Protein AF-A0A2T2MZP9-F1 (afdb_monomer_lite)

Secondary structure (DSSP, 8-state):
------------PPP---SHHHHHHHHHHHHHHHHHHHHHHHHHHHS-HHHHHHHTT-S-HHHHHHHHHHHHS--HHHHHHHHHHHHHHHT---TTTS-HHHHHHHHHHHHHHHHHTT-GGGSTTHHHHHHHHHHHHH-HHHHHHHHHHHHHHHHT--TTSPPPGGG-HHHHHHHHHHHHHHHTS-S-S-S--------SS--------------S---PPPPPTTSSSS-GGG-TT--

pLDDT: mean 76.2, std 18.06, range [34.47, 93.69]

Radius of gyration: 33.77 Å; chains: 1; bounding box: 110×61×74 Å

Foldseek 3Di:
DDDDDDDDPPDPDDQDPDDPVSVVVVVVVVVVVVVQVVLVVVCCPPDDPVLNVVLVPDPGSVVSVVVCCVVPVQDPVSLLVVLVVQQVVLLDADVVPDDPVVSLVSNVVSLVSCVVVVPPCNFDCNSLVSLLVNVCNVPVVLSVVSVVVSVVQVVPDDGPDDRPPCSPSVNSSVVVVVVCCVPVPPPPPPPPPPPDPPPPDDDDDDDDDDDDDDDDPPDDQDAEPVRHPDDPVPDPVDD

Sequence (239 aa):
MSRESSTRITTVSEPILASSADWEIWFHIVKRLAAIAEVDKYVNTHISVDLILIIKEKETVHDVLRILKQLLSPTSADRYLQVQASYSNAKMFDPRKMNFETWSQTFLTAYSRAEQMSLPDVTGFLAQKDLLRAIKAADQSWAGNLGRDIFRAEKGWTPGQKVPDELEVQEVLSEFLQYYRQTKIPRTANINHGAFAATLSGEEAPTHFRQQSSKNPRKPFKPCLCGDMHFWGQCPYID

Organism: NCBI:txid1448308

Structure (mmCIF, N/CA/C/O backbone):
data_AF-A0A2T2MZP9-F1
#
_entry.id   AF-A0A2T2MZP9-F1
#
loop_
_atom_site.group_PDB
_atom_site.id
_atom_site.type_symbol
_atom_site.label_atom_id
_atom_site.label_alt_id
_atom_site.label_comp_id
_atom_site.label_asym_id
_atom_site.label_entity_id
_atom_site.label_seq_id
_atom_site.pdbx_PDB_ins_code
_atom_site.Cartn_x
_atom_site.Cartn_y
_atom_site.Cartn_z
_atom_site.occupancy
_atom_site.B_iso_or_equiv
_atom_site.auth_seq_id
_atom_site.auth_comp_id
_atom_site.auth_asym_id
_atom_site.auth_atom_id
_atom_site.pdbx_PDB_model_num
ATOM 1 N N . MET A 1 1 ? -67.011 -7.671 17.269 1.00 36.34 1 MET A N 1
ATOM 2 C CA . MET A 1 1 ? -65.898 -8.621 17.047 1.00 36.34 1 MET A CA 1
ATOM 3 C C . MET A 1 1 ? -64.601 -7.847 17.223 1.00 36.34 1 MET A C 1
ATOM 5 O O . MET A 1 1 ? -64.093 -7.295 16.258 1.00 36.34 1 MET A O 1
ATOM 9 N N . SER A 1 2 ? -64.135 -7.721 18.465 1.00 34.88 2 SER A N 1
ATOM 10 C CA . SER A 1 2 ? -62.948 -6.932 18.811 1.00 34.88 2 SER A CA 1
ATOM 11 C C . SER A 1 2 ? -61.759 -7.871 18.989 1.00 34.88 2 SER A C 1
ATOM 13 O O . SER A 1 2 ? -61.831 -8.814 19.773 1.00 34.88 2 SER A O 1
ATOM 15 N N . ARG A 1 3 ? -60.691 -7.643 18.220 1.00 40.16 3 ARG A N 1
ATOM 16 C CA . ARG A 1 3 ? -59.369 -8.239 18.436 1.00 40.16 3 ARG A CA 1
ATOM 17 C C . ARG A 1 3 ? -58.545 -7.213 19.200 1.00 40.16 3 ARG A C 1
ATOM 19 O O . ARG A 1 3 ? -58.147 -6.214 18.613 1.00 40.16 3 ARG A O 1
ATOM 26 N N . GLU A 1 4 ? -58.291 -7.468 20.475 1.00 37.38 4 GLU A N 1
ATOM 27 C CA . GLU A 1 4 ? -57.257 -6.757 21.221 1.00 37.38 4 GLU A CA 1
ATOM 28 C C . GLU A 1 4 ? -56.045 -7.670 21.371 1.00 37.38 4 GLU A C 1
ATOM 30 O O . GLU A 1 4 ? -56.070 -8.717 22.018 1.00 37.38 4 GLU A O 1
ATOM 35 N N . SER A 1 5 ? -54.990 -7.268 20.671 1.00 44.81 5 SER A N 1
ATOM 36 C CA . SER A 1 5 ? -53.656 -7.838 20.715 1.00 44.81 5 SER A CA 1
ATOM 37 C C . SER A 1 5 ? -53.013 -7.486 22.055 1.00 44.81 5 SER A C 1
ATOM 39 O O . SER A 1 5 ? -52.630 -6.340 22.275 1.00 44.81 5 SER A O 1
ATOM 41 N N . SER A 1 6 ? -52.885 -8.465 22.951 1.00 35.22 6 SER A N 1
ATOM 42 C CA . SER A 1 6 ? -52.136 -8.300 24.197 1.00 35.22 6 SER A CA 1
ATOM 43 C C . SER A 1 6 ? -50.637 -8.463 23.925 1.00 35.22 6 SER A C 1
ATOM 45 O O . SER A 1 6 ? -50.140 -9.548 23.612 1.00 35.22 6 SER A O 1
ATOM 47 N N . THR A 1 7 ? -49.929 -7.340 23.989 1.00 41.06 7 THR A N 1
ATOM 48 C CA . THR A 1 7 ? -48.476 -7.194 23.924 1.00 41.06 7 THR A CA 1
ATOM 49 C C . THR A 1 7 ? -47.808 -7.898 25.109 1.00 41.06 7 THR A C 1
ATOM 51 O O . THR A 1 7 ? -48.003 -7.530 26.266 1.00 41.06 7 THR A O 1
ATOM 54 N N . ARG A 1 8 ? -46.968 -8.904 24.831 1.00 34.47 8 ARG A N 1
ATOM 55 C CA . ARG A 1 8 ? -46.065 -9.496 25.831 1.00 34.47 8 ARG A CA 1
ATOM 56 C C . ARG A 1 8 ? -44.919 -8.531 26.122 1.00 34.47 8 ARG A C 1
ATOM 58 O O . ARG A 1 8 ? -43.936 -8.480 25.387 1.00 34.47 8 ARG A O 1
ATOM 65 N N . ILE A 1 9 ? -45.045 -7.795 27.219 1.00 36.53 9 ILE A N 1
ATOM 66 C CA . ILE A 1 9 ? -43.920 -7.132 27.877 1.00 36.53 9 ILE A CA 1
ATOM 67 C C . ILE A 1 9 ? -43.067 -8.243 28.497 1.00 36.53 9 ILE A C 1
ATOM 69 O O . ILE A 1 9 ? -43.519 -8.959 29.387 1.00 36.53 9 ILE A O 1
ATOM 73 N N . THR A 1 10 ? -41.853 -8.431 27.983 1.00 39.09 10 THR A N 1
ATOM 74 C CA . THR A 1 10 ? -40.897 -9.391 28.546 1.00 39.09 10 THR A CA 1
ATOM 75 C C . THR A 1 10 ? -40.144 -8.676 29.661 1.00 39.09 10 THR A C 1
ATOM 77 O O . THR A 1 10 ? -39.155 -7.993 29.417 1.00 39.09 10 THR A O 1
ATOM 80 N N . THR A 1 11 ? -40.672 -8.757 30.879 1.00 37.19 11 THR A N 1
ATOM 81 C CA . THR A 1 11 ? -40.005 -8.280 32.093 1.00 37.19 11 THR A CA 1
ATOM 82 C C . THR A 1 11 ? -38.834 -9.203 32.421 1.00 37.19 11 THR A C 1
ATOM 84 O O . THR A 1 11 ? -39.028 -10.408 32.572 1.00 37.19 11 THR A O 1
ATOM 87 N N . VAL A 1 12 ? -37.626 -8.646 32.532 1.00 49.03 12 VAL A N 1
ATOM 88 C CA . VAL A 1 12 ? -36.440 -9.345 33.047 1.00 49.03 12 VAL A CA 1
ATOM 89 C C . VAL A 1 12 ? -36.682 -9.633 34.530 1.00 49.03 12 VAL A C 1
ATOM 91 O O . VAL A 1 12 ? -36.549 -8.750 35.369 1.00 49.03 12 VAL A O 1
ATOM 94 N N . SER A 1 13 ? -37.125 -10.846 34.846 1.00 54.09 13 SER A N 1
ATOM 95 C CA . SER A 1 13 ? -37.330 -11.310 36.219 1.00 54.09 13 SER A CA 1
ATOM 96 C C . SER A 1 13 ? -36.015 -11.838 36.794 1.00 54.09 13 SER A C 1
ATOM 98 O O . SER A 1 13 ? -35.410 -12.736 36.204 1.00 54.09 13 SER A O 1
ATOM 100 N N . GLU A 1 14 ? -35.587 -11.296 37.937 1.00 54.66 14 GLU A N 1
ATOM 101 C CA . GLU A 1 14 ? -34.468 -11.824 38.727 1.00 54.66 14 GLU A CA 1
ATOM 102 C C . GLU A 1 14 ? -34.689 -13.318 39.040 1.00 54.66 14 GLU A C 1
ATOM 104 O O . GLU A 1 14 ? -35.808 -13.711 39.387 1.00 54.66 14 GLU A O 1
ATOM 109 N N . PRO A 1 15 ? -33.662 -14.179 38.900 1.00 57.47 15 PRO A N 1
ATOM 110 C CA . PRO A 1 15 ? -33.803 -15.598 39.192 1.00 57.47 15 PRO A CA 1
ATOM 111 C C . PRO A 1 15 ? -34.006 -15.790 40.698 1.00 57.47 15 PRO A C 1
ATOM 113 O O . PRO A 1 15 ? -33.136 -15.468 41.506 1.00 57.47 15 PRO A O 1
ATOM 116 N N . ILE A 1 16 ? -35.169 -16.315 41.080 1.00 56.47 16 ILE A N 1
ATOM 117 C CA . ILE A 1 16 ? -35.477 -16.677 42.465 1.00 56.47 16 ILE A CA 1
ATOM 118 C C . ILE A 1 16 ? -34.597 -17.883 42.829 1.00 56.47 16 ILE A C 1
ATOM 120 O O . ILE A 1 16 ? -34.788 -18.973 42.299 1.00 56.47 16 ILE A O 1
ATOM 124 N N . LEU A 1 17 ? -33.612 -17.677 43.708 1.00 61.28 17 LEU A N 1
ATOM 125 C CA . LEU A 1 17 ? -32.660 -18.699 44.162 1.00 61.28 17 LEU A CA 1
ATOM 126 C C . LEU A 1 17 ? -33.343 -19.672 45.141 1.00 61.28 17 LEU A C 1
ATOM 128 O O . LEU A 1 17 ? -33.250 -19.499 46.356 1.00 61.28 17 LEU A O 1
ATOM 132 N N . ALA A 1 18 ? -34.064 -20.671 44.630 1.00 68.75 18 ALA A N 1
ATOM 133 C CA . ALA A 1 18 ? -34.843 -21.607 45.448 1.00 68.75 18 ALA A CA 1
ATOM 134 C C . ALA A 1 18 ? -34.173 -22.985 45.614 1.00 68.75 18 ALA A C 1
ATOM 136 O O . ALA A 1 18 ? -34.475 -23.712 46.560 1.00 68.75 18 ALA A O 1
ATOM 137 N N . SER A 1 19 ? -33.259 -23.359 44.715 1.00 73.38 19 SER A N 1
ATOM 138 C CA . SER A 1 19 ? -32.650 -24.690 44.645 1.00 73.38 19 SER A CA 1
ATOM 139 C C . SER A 1 19 ? -31.182 -24.650 44.201 1.00 73.38 19 SER A C 1
ATOM 141 O O . SER A 1 19 ? -30.711 -23.671 43.629 1.00 73.38 19 SER A O 1
ATOM 143 N N . SER A 1 20 ? -30.438 -25.742 44.423 1.00 69.69 20 SER A N 1
ATOM 144 C CA . SER A 1 20 ? -29.028 -25.869 44.004 1.00 69.69 20 SER A CA 1
ATOM 145 C C . SER A 1 20 ? -28.812 -25.671 42.496 1.00 69.69 20 SER A C 1
ATOM 147 O O . SER A 1 20 ? -27.737 -25.234 42.097 1.00 69.69 20 SER A O 1
ATOM 149 N N . ALA A 1 21 ? -29.808 -25.977 41.661 1.00 73.25 21 ALA A N 1
ATOM 150 C CA . ALA A 1 21 ? -29.734 -25.751 40.218 1.00 73.25 21 ALA A CA 1
ATOM 151 C C . ALA A 1 21 ? -29.817 -24.254 39.860 1.00 73.25 21 ALA A C 1
ATOM 153 O O . ALA A 1 21 ? -29.214 -23.819 38.879 1.00 73.25 21 ALA A O 1
ATOM 154 N N . ASP A 1 22 ? -30.491 -23.449 40.687 1.00 75.94 22 ASP A N 1
ATOM 155 C CA . ASP A 1 22 ? -30.628 -22.002 40.479 1.00 75.94 22 ASP A CA 1
ATOM 156 C C . ASP A 1 22 ? -29.304 -21.266 40.728 1.00 75.94 22 ASP A C 1
ATOM 158 O O . ASP A 1 22 ? -29.026 -20.254 40.085 1.00 75.94 22 ASP A O 1
ATOM 162 N N . TRP A 1 23 ? -28.443 -21.809 41.597 1.00 74.12 23 TRP A N 1
ATOM 163 C CA . TRP A 1 23 ? -27.100 -21.280 41.856 1.00 74.12 23 TRP A CA 1
ATOM 164 C C . TRP A 1 23 ? -26.153 -21.449 40.664 1.00 74.12 23 TRP A C 1
ATOM 166 O O . TRP A 1 23 ? -25.393 -20.530 40.359 1.00 74.12 23 TRP A O 1
ATOM 176 N N . GLU A 1 24 ? -26.226 -22.575 39.951 1.00 77.62 24 GLU A N 1
ATOM 177 C CA . GLU A 1 24 ? -25.448 -22.793 38.722 1.00 77.62 24 GLU A CA 1
ATOM 178 C C . GLU A 1 24 ? -25.893 -21.831 37.609 1.00 77.62 24 GLU A C 1
ATOM 180 O O . GLU A 1 24 ? -25.071 -21.190 36.947 1.00 77.62 24 GLU A O 1
ATOM 185 N N . ILE A 1 25 ? -27.210 -21.649 37.447 1.00 79.06 25 ILE A N 1
ATOM 186 C CA . ILE A 1 25 ? -27.783 -20.681 36.500 1.00 79.06 25 ILE A CA 1
ATOM 187 C C . ILE A 1 25 ? -27.329 -19.260 36.851 1.00 79.06 25 ILE A C 1
ATOM 189 O O . ILE A 1 25 ? -26.871 -18.517 35.978 1.00 79.06 25 ILE A O 1
ATOM 193 N N . TRP A 1 26 ? -27.399 -18.892 38.128 1.00 79.69 26 TRP A N 1
ATOM 194 C CA . TRP A 1 26 ? -26.943 -17.596 38.615 1.00 79.69 26 TRP A CA 1
ATOM 195 C C . TRP A 1 26 ? -25.449 -17.378 38.359 1.00 79.69 26 TRP A C 1
ATOM 197 O O . TRP A 1 26 ? -25.062 -16.331 37.841 1.00 79.69 26 TRP A O 1
ATOM 207 N N . PHE A 1 27 ? -24.606 -18.379 38.613 1.00 80.50 27 PHE A N 1
ATOM 208 C CA . PHE A 1 27 ? -23.169 -18.289 38.360 1.00 80.50 27 PHE A CA 1
ATOM 209 C C . PHE A 1 27 ? -22.853 -18.069 36.873 1.00 80.50 27 PHE A C 1
ATOM 211 O O . PHE A 1 27 ? -22.001 -17.245 36.524 1.00 80.50 27 PHE A O 1
ATOM 218 N N . HIS A 1 28 ? -23.579 -18.740 35.974 1.00 80.19 28 HIS A N 1
ATOM 219 C CA . HIS A 1 28 ? -23.477 -18.502 34.534 1.00 80.19 28 HIS A CA 1
ATOM 220 C C . HIS A 1 28 ? -23.926 -17.094 34.123 1.00 80.19 28 HIS A C 1
ATOM 222 O O . HIS A 1 28 ? -23.282 -16.478 33.267 1.00 80.19 28 HIS A O 1
ATOM 228 N N . ILE A 1 29 ? -24.993 -16.566 34.730 1.00 82.12 29 ILE A N 1
ATOM 229 C CA . ILE A 1 29 ? -25.469 -15.196 34.487 1.00 82.12 29 ILE A CA 1
ATOM 230 C C . ILE A 1 29 ? -24.419 -14.180 34.945 1.00 82.12 29 ILE A C 1
ATOM 232 O O . ILE A 1 29 ? -24.032 -13.314 34.161 1.00 82.12 29 ILE A O 1
ATOM 236 N N . VAL A 1 30 ? -23.891 -14.323 36.162 1.00 80.31 30 VAL A N 1
ATOM 237 C CA . VAL A 1 30 ? -22.859 -13.431 36.715 1.00 80.31 30 VAL A CA 1
ATOM 238 C C . VAL A 1 30 ? -21.598 -13.445 35.851 1.00 80.31 30 VAL A C 1
ATOM 240 O O . VAL A 1 30 ? -21.077 -12.384 35.509 1.00 80.31 30 VAL A O 1
ATOM 243 N N . LYS A 1 31 ? -21.140 -14.625 35.412 1.00 84.69 31 LYS A N 1
ATOM 244 C CA . LYS A 1 31 ? -20.002 -14.737 34.486 1.00 84.69 31 LYS A CA 1
ATOM 245 C C . LYS A 1 31 ? -20.250 -14.028 33.155 1.00 84.69 31 LYS A C 1
ATOM 247 O O . LYS A 1 31 ? -19.355 -13.351 32.653 1.00 84.69 31 LYS A O 1
ATOM 252 N N . ARG A 1 32 ? -21.447 -14.165 32.574 1.00 85.25 32 ARG A N 1
ATOM 253 C CA . ARG A 1 32 ? -21.809 -13.463 31.331 1.00 85.25 32 ARG A CA 1
ATOM 254 C C . ARG A 1 32 ? -21.823 -11.949 31.520 1.00 85.25 32 ARG A C 1
ATOM 256 O O . ARG A 1 32 ? -21.289 -11.244 30.672 1.00 85.25 32 ARG A O 1
ATOM 263 N N . LEU A 1 33 ? -22.388 -11.458 32.621 1.00 82.12 33 LEU A N 1
ATOM 264 C CA . LEU A 1 33 ? -22.409 -10.028 32.938 1.00 82.12 33 LEU A CA 1
ATOM 265 C C . LEU A 1 33 ? -20.993 -9.468 33.119 1.00 82.12 33 LEU A C 1
ATOM 267 O O . LEU A 1 33 ? -20.693 -8.402 32.587 1.00 82.12 33 LEU A O 1
ATOM 271 N N . ALA A 1 34 ? -20.106 -10.210 33.787 1.00 84.44 34 ALA A N 1
ATOM 272 C CA . ALA A 1 34 ? -18.705 -9.823 33.938 1.00 84.44 34 ALA A CA 1
ATOM 273 C C . ALA A 1 34 ? -17.987 -9.713 32.580 1.00 84.44 34 ALA A C 1
ATOM 275 O O . ALA A 1 34 ? -17.315 -8.717 32.321 1.00 84.44 34 ALA A O 1
ATOM 276 N N . ALA A 1 35 ? -18.185 -10.686 31.683 1.00 86.38 35 ALA A N 1
ATOM 277 C CA . ALA A 1 35 ? -17.611 -10.650 30.336 1.00 86.38 35 ALA A CA 1
ATOM 278 C C . ALA A 1 35 ? -18.152 -9.477 29.494 1.00 86.38 35 ALA A C 1
ATOM 280 O O . ALA A 1 35 ? -17.401 -8.834 28.767 1.00 86.38 35 ALA A O 1
ATOM 281 N N . ILE A 1 36 ? -19.448 -9.164 29.609 1.00 87.00 36 ILE A N 1
ATOM 282 C CA . ILE A 1 36 ? -20.056 -8.008 28.929 1.00 87.00 36 ILE A CA 1
ATOM 283 C C . ILE A 1 36 ? -19.443 -6.696 29.442 1.00 87.00 36 ILE A C 1
ATOM 285 O O . ILE A 1 36 ? -19.111 -5.831 28.634 1.00 87.00 36 ILE A O 1
ATOM 289 N N . ALA A 1 37 ? -19.240 -6.565 30.756 1.00 84.50 37 ALA A N 1
ATOM 290 C CA . ALA A 1 37 ? -18.607 -5.389 31.354 1.00 84.50 37 ALA A CA 1
ATOM 291 C C . ALA A 1 37 ? -17.134 -5.227 30.932 1.00 84.50 37 ALA A C 1
ATOM 293 O O . ALA A 1 37 ? -16.661 -4.107 30.743 1.00 84.50 37 ALA A O 1
ATOM 294 N N . GLU A 1 38 ? -16.406 -6.330 30.746 1.00 89.94 38 GLU A N 1
ATOM 295 C CA . GLU A 1 38 ? -15.033 -6.300 30.233 1.00 89.94 38 GLU A CA 1
ATOM 296 C C . GLU A 1 38 ? -14.975 -5.795 28.785 1.00 89.94 38 GLU A C 1
ATOM 298 O O . GLU A 1 38 ? -14.153 -4.934 28.464 1.00 89.94 38 GLU A O 1
ATOM 303 N N . VAL A 1 39 ? -15.884 -6.270 27.927 1.00 85.25 39 VAL A N 1
ATOM 304 C CA . VAL A 1 39 ? -16.000 -5.795 26.540 1.00 85.25 39 VAL A CA 1
ATOM 305 C C . VAL A 1 39 ? -16.366 -4.312 26.503 1.00 85.25 39 VAL A C 1
ATOM 307 O O . VAL A 1 39 ? -15.747 -3.561 25.754 1.00 85.25 39 VAL A O 1
ATOM 310 N N . ASP A 1 40 ? -17.314 -3.871 27.331 1.00 85.12 40 ASP A N 1
ATOM 311 C CA . ASP A 1 40 ? -17.699 -2.458 27.418 1.00 85.12 40 ASP A CA 1
ATOM 312 C C . ASP A 1 40 ? -16.527 -1.568 27.853 1.00 85.12 40 ASP A C 1
ATOM 314 O O . ASP A 1 40 ? -16.247 -0.534 27.244 1.00 85.12 40 ASP A O 1
ATOM 318 N N . LYS A 1 41 ? -15.769 -2.010 28.864 1.00 87.69 41 LYS A N 1
ATOM 31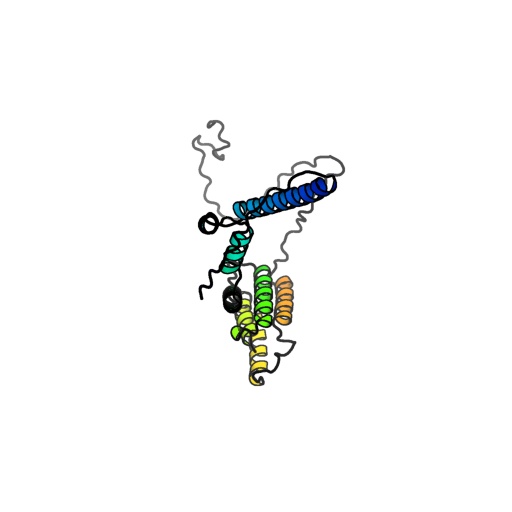9 C CA . LYS A 1 41 ? -14.556 -1.317 29.303 1.00 87.69 41 LYS A CA 1
ATOM 320 C C . LYS A 1 41 ? -13.541 -1.211 28.167 1.00 87.69 41 LYS A C 1
ATOM 322 O O . LYS A 1 41 ? -13.026 -0.124 27.928 1.00 87.69 41 LYS A O 1
ATOM 327 N N . TYR A 1 42 ? -13.274 -2.310 27.463 1.00 87.38 42 TYR A N 1
ATOM 328 C CA . TYR A 1 42 ? -12.313 -2.344 26.359 1.00 87.38 42 TYR A CA 1
ATOM 329 C C . TYR A 1 42 ? -12.710 -1.401 25.214 1.00 87.38 42 TYR A C 1
ATOM 331 O O . TYR A 1 42 ? -11.884 -0.651 24.693 1.00 87.38 42 TYR A O 1
ATOM 339 N N . VAL A 1 43 ? -13.993 -1.404 24.851 1.00 84.81 43 VAL A N 1
ATOM 340 C CA . VAL A 1 43 ? -14.580 -0.512 23.845 1.00 84.81 43 VAL A CA 1
ATOM 341 C C . VAL A 1 43 ? -14.387 0.952 24.254 1.00 84.81 43 VAL A C 1
ATOM 343 O O . VAL A 1 43 ? -13.865 1.740 23.468 1.00 84.81 43 VAL A O 1
ATOM 346 N N . ASN A 1 44 ? -14.713 1.316 25.495 1.00 82.69 44 ASN A N 1
ATOM 347 C CA . ASN A 1 44 ? -14.592 2.696 25.969 1.00 82.69 44 ASN A CA 1
ATOM 348 C C . ASN A 1 44 ? -13.135 3.184 26.112 1.00 82.69 44 ASN A C 1
ATOM 350 O O . ASN A 1 44 ? -12.899 4.389 26.050 1.00 82.69 44 ASN A O 1
ATOM 354 N N . THR A 1 45 ? -12.150 2.292 26.287 1.00 86.88 45 THR A N 1
ATOM 355 C CA . THR A 1 45 ? -10.733 2.683 26.429 1.00 86.88 45 THR A CA 1
ATOM 356 C C . THR A 1 45 ? -9.959 2.750 25.115 1.00 86.88 45 THR A C 1
ATOM 358 O O . THR A 1 45 ? -8.965 3.469 25.046 1.00 86.88 45 THR A O 1
ATOM 361 N N . HIS A 1 46 ? -10.360 1.991 24.091 1.00 84.31 46 HIS A N 1
ATOM 362 C CA . HIS A 1 46 ? -9.575 1.829 22.857 1.00 84.31 46 HIS A CA 1
ATOM 363 C C . HIS A 1 46 ? -10.169 2.511 21.618 1.00 84.31 46 HIS A C 1
ATOM 365 O O . HIS A 1 46 ? -9.552 2.479 20.552 1.00 84.31 46 HIS A O 1
ATOM 371 N N . ILE A 1 47 ? -11.344 3.127 21.733 1.00 85.00 47 ILE A N 1
ATOM 372 C CA . ILE A 1 47 ? -12.028 3.800 20.624 1.00 85.00 47 ILE A CA 1
ATOM 373 C C . ILE A 1 47 ? -11.729 5.307 20.625 1.00 85.00 47 ILE A C 1
ATOM 375 O O . ILE A 1 47 ? -11.405 5.892 21.657 1.00 85.00 47 ILE A O 1
ATOM 379 N N . SER A 1 48 ? -11.816 5.948 19.452 1.00 82.31 48 SER A N 1
ATOM 380 C CA . SER A 1 48 ? -11.661 7.401 19.333 1.00 82.31 48 SER A CA 1
ATOM 381 C C . SER A 1 48 ? -12.742 8.152 20.116 1.00 82.31 48 SER A C 1
ATOM 383 O O . SER A 1 48 ? -13.901 7.740 20.173 1.00 82.31 48 SER A O 1
ATOM 385 N N . VAL A 1 49 ? -12.369 9.301 20.685 1.00 82.38 49 VAL A N 1
ATOM 386 C CA . VAL A 1 49 ? -13.255 10.127 21.526 1.00 82.38 49 VAL A CA 1
ATOM 387 C C . VAL A 1 49 ? -14.555 10.509 20.802 1.00 82.38 49 VAL A C 1
ATOM 389 O O . VAL A 1 49 ? -15.617 10.530 21.421 1.00 82.38 49 VAL A O 1
ATOM 392 N N . ASP A 1 50 ? -14.502 10.713 19.484 1.00 82.19 50 ASP A N 1
ATOM 393 C CA . ASP A 1 50 ? -15.669 11.068 18.665 1.00 82.19 50 ASP A CA 1
ATOM 394 C C . ASP A 1 50 ? -16.718 9.946 18.609 1.00 82.19 50 ASP A C 1
ATOM 396 O O . ASP A 1 50 ? -17.920 10.196 18.684 1.00 82.19 50 ASP A O 1
ATOM 400 N N . LEU A 1 51 ? -16.273 8.689 18.529 1.00 82.62 51 LEU A N 1
ATOM 401 C CA . LEU A 1 51 ? -17.161 7.526 18.522 1.00 82.62 51 LEU A CA 1
ATOM 402 C C . LEU A 1 51 ? -17.717 7.238 19.922 1.00 82.62 51 LEU A C 1
ATOM 404 O O . LEU A 1 51 ? -18.836 6.740 20.025 1.00 82.62 51 LEU A O 1
ATOM 408 N N . ILE A 1 52 ? -16.992 7.611 20.989 1.00 84.44 52 ILE A N 1
ATOM 409 C CA . ILE A 1 52 ? -17.466 7.498 22.381 1.00 84.44 52 ILE A CA 1
ATOM 410 C C . ILE A 1 52 ? -18.751 8.317 22.594 1.00 84.44 52 ILE A C 1
ATOM 412 O O . ILE A 1 52 ? -19.668 7.864 23.278 1.00 84.44 52 ILE A O 1
ATOM 416 N N . LEU A 1 53 ? -18.858 9.499 21.975 1.00 83.75 53 LEU A N 1
ATOM 417 C CA . LEU A 1 53 ? -20.065 10.333 22.051 1.00 83.75 53 LEU A CA 1
ATOM 418 C C . LEU A 1 53 ? -21.289 9.643 21.432 1.00 83.75 53 LEU A C 1
ATOM 420 O O . LEU A 1 53 ? -22.385 9.742 21.971 1.00 83.75 53 LEU A O 1
ATOM 424 N N . ILE A 1 54 ? -21.090 8.906 20.337 1.00 81.19 54 ILE A N 1
ATOM 425 C CA . ILE A 1 54 ? -22.160 8.226 19.591 1.00 81.19 54 ILE A CA 1
ATOM 426 C C . ILE A 1 54 ? -22.631 6.957 20.320 1.00 81.19 54 ILE A C 1
ATOM 428 O O . ILE A 1 54 ? -23.814 6.615 20.287 1.00 81.19 54 ILE A O 1
ATOM 432 N N . ILE A 1 55 ? -21.716 6.243 20.985 1.00 85.12 55 ILE A N 1
ATOM 433 C CA . ILE A 1 55 ? -22.033 4.992 21.694 1.00 85.12 55 ILE A CA 1
ATOM 434 C C . ILE A 1 55 ? -22.595 5.225 23.103 1.00 85.12 55 ILE A C 1
ATOM 436 O O . ILE A 1 55 ? -23.301 4.357 23.607 1.00 85.12 55 ILE A O 1
ATOM 440 N N . LYS A 1 56 ? -22.336 6.389 23.720 1.00 80.94 56 LYS A N 1
ATOM 441 C CA . LYS A 1 56 ? -22.786 6.731 25.084 1.00 80.94 56 LYS A CA 1
ATOM 442 C C . LYS A 1 56 ? -24.303 6.678 25.278 1.00 80.94 56 LYS A C 1
ATOM 444 O O . LYS A 1 56 ? -24.766 6.442 26.386 1.00 80.94 56 LYS A O 1
ATOM 449 N N . GLU A 1 57 ? -25.067 6.909 24.215 1.00 80.25 57 GLU A N 1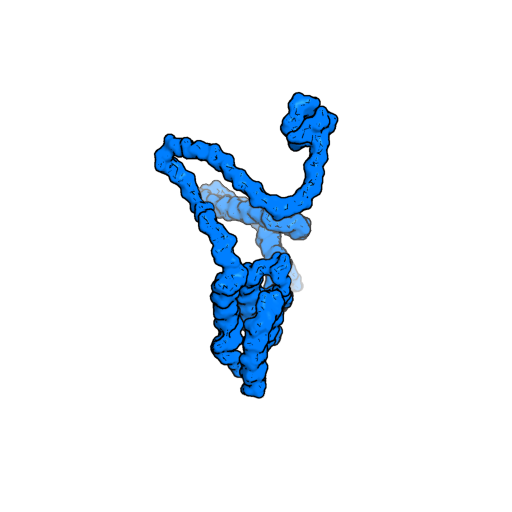
ATOM 450 C CA . GLU A 1 57 ? -26.534 6.899 24.238 1.00 80.25 57 GLU A CA 1
ATOM 451 C C . GLU A 1 57 ? -27.135 5.485 24.115 1.00 80.25 57 GLU A C 1
ATOM 453 O O . GLU A 1 57 ? -28.349 5.340 23.971 1.00 80.25 57 GLU A O 1
ATOM 458 N N . LYS A 1 58 ? -26.314 4.426 24.095 1.00 81.25 58 LYS A N 1
ATOM 459 C CA . LYS A 1 58 ? -26.777 3.048 23.887 1.00 81.25 58 LYS A CA 1
ATOM 460 C C . LYS A 1 58 ? -26.780 2.264 25.190 1.00 81.25 58 LYS A C 1
ATOM 462 O O . LYS A 1 58 ? -25.800 2.240 25.921 1.00 81.25 58 LYS A O 1
ATOM 467 N N . GLU A 1 59 ? -27.893 1.579 25.433 1.00 79.50 59 GLU A N 1
ATOM 468 C CA . GLU A 1 59 ? -28.135 0.836 26.674 1.00 79.50 59 GLU A CA 1
ATOM 469 C C . GLU A 1 59 ? -27.424 -0.521 26.710 1.00 79.50 59 GLU A C 1
ATOM 471 O O . GLU A 1 59 ? -27.164 -1.054 27.787 1.00 79.50 59 GLU A O 1
ATOM 476 N N . THR A 1 60 ? -27.105 -1.104 25.548 1.00 84.56 60 THR A N 1
ATOM 477 C CA . THR A 1 60 ? -26.500 -2.438 25.478 1.00 84.56 60 THR A CA 1
ATOM 478 C C . THR A 1 60 ? -25.182 -2.444 24.712 1.00 84.56 60 THR A C 1
ATOM 480 O O . THR A 1 60 ? -25.055 -1.853 23.637 1.00 84.56 60 THR A O 1
ATOM 483 N N . VAL A 1 61 ? -24.218 -3.222 25.215 1.00 84.88 61 VAL A N 1
ATOM 484 C CA . VAL A 1 61 ? -22.933 -3.489 24.539 1.00 84.88 61 VAL A CA 1
ATOM 485 C C . VAL A 1 61 ? -23.152 -4.066 23.139 1.00 84.88 61 VAL A C 1
ATOM 487 O O . VAL A 1 61 ? -22.409 -3.772 22.207 1.00 84.88 61 VAL A O 1
ATOM 490 N N . HIS A 1 62 ? -24.211 -4.855 22.953 1.00 83.50 62 HIS A N 1
ATOM 491 C CA . HIS A 1 62 ? -24.567 -5.391 21.646 1.00 83.50 62 HIS A CA 1
ATOM 492 C C . HIS A 1 62 ? -24.931 -4.280 20.643 1.00 83.50 62 HIS A C 1
ATOM 494 O O . HIS A 1 62 ? -24.498 -4.327 19.490 1.00 83.50 62 HIS A O 1
ATOM 500 N N . ASP A 1 63 ? -25.697 -3.270 21.060 1.00 83.88 63 ASP A N 1
ATOM 501 C CA . ASP A 1 63 ? -26.052 -2.138 20.198 1.00 83.88 63 ASP A CA 1
ATOM 502 C C . ASP A 1 63 ? -24.843 -1.250 19.899 1.00 83.88 63 ASP A C 1
ATOM 504 O O . ASP A 1 63 ? -24.669 -0.835 18.750 1.00 83.88 63 ASP A O 1
ATOM 508 N N . VAL A 1 64 ? -23.973 -1.042 20.894 1.00 85.81 64 VAL A N 1
ATOM 509 C CA . VAL A 1 64 ? -22.678 -0.365 20.731 1.00 85.81 64 VAL A CA 1
ATOM 510 C C . VAL A 1 64 ? -21.840 -1.065 19.661 1.00 85.81 64 VAL A C 1
ATOM 512 O O . VAL A 1 64 ? -21.447 -0.444 18.673 1.00 85.81 64 VAL A O 1
ATOM 515 N N . LEU A 1 65 ? -21.634 -2.380 19.784 1.00 85.00 65 LEU A N 1
ATOM 516 C CA . LEU A 1 65 ? -20.871 -3.166 18.811 1.00 85.00 65 LEU A CA 1
ATOM 517 C C . LEU A 1 65 ? -21.522 -3.176 17.424 1.00 85.00 65 LEU A C 1
ATOM 519 O O . LEU A 1 65 ? -20.814 -3.148 16.415 1.00 85.00 65 LEU A O 1
ATOM 523 N N . ARG A 1 66 ? -22.859 -3.188 17.343 1.00 86.62 66 ARG A N 1
ATOM 524 C CA . ARG A 1 66 ? -23.577 -3.125 16.061 1.00 86.62 66 ARG A CA 1
ATOM 525 C C . ARG A 1 66 ? -23.321 -1.800 15.345 1.00 86.62 66 ARG A C 1
ATOM 527 O O . ARG A 1 66 ? -23.041 -1.818 14.150 1.00 86.62 66 ARG A O 1
ATOM 534 N N . ILE A 1 67 ? -23.390 -0.680 16.063 1.00 85.12 67 ILE A N 1
ATOM 535 C CA . ILE A 1 67 ? -23.149 0.658 15.506 1.00 85.12 67 ILE A CA 1
ATOM 536 C C . ILE A 1 67 ? -21.687 0.816 15.111 1.00 85.12 67 ILE A C 1
ATOM 538 O O . ILE A 1 67 ? -21.401 1.246 13.999 1.00 85.12 67 ILE A O 1
ATOM 542 N N . LEU A 1 68 ? -20.756 0.392 15.966 1.00 85.81 68 LEU A N 1
ATOM 543 C CA . LEU A 1 68 ? -19.332 0.410 15.639 1.00 85.81 68 LEU A CA 1
ATOM 544 C C . LEU A 1 68 ? -19.039 -0.419 14.394 1.00 85.81 68 LEU A C 1
ATOM 546 O O . LEU A 1 68 ? -18.318 0.033 13.513 1.00 85.81 68 LEU A O 1
ATOM 550 N N . LYS A 1 69 ? -19.654 -1.598 14.263 1.00 85.88 69 LYS A N 1
ATOM 551 C CA . LYS A 1 69 ? -19.549 -2.401 13.045 1.00 85.88 69 LYS A CA 1
ATOM 552 C C . LYS A 1 69 ? -20.117 -1.665 11.832 1.00 85.88 69 LYS A C 1
ATOM 554 O O . LYS A 1 69 ? -19.501 -1.715 10.780 1.00 85.88 69 LYS A O 1
ATOM 559 N N . GLN A 1 70 ? -21.259 -0.994 11.945 1.00 84.81 70 GLN A N 1
ATOM 560 C CA . GLN A 1 70 ? -21.841 -0.244 10.826 1.00 84.81 70 GLN A CA 1
ATOM 561 C C . GLN A 1 70 ? -20.980 0.950 10.401 1.00 84.81 70 GLN A C 1
ATOM 563 O O . GLN A 1 70 ? -20.873 1.215 9.210 1.00 84.81 70 GLN A O 1
ATOM 568 N N . LEU A 1 71 ? -20.366 1.650 11.356 1.00 80.44 71 LEU A N 1
ATOM 569 C CA . LEU A 1 71 ? -19.567 2.848 11.093 1.00 80.44 71 LEU A CA 1
ATOM 570 C C . LEU A 1 71 ? -18.137 2.530 10.648 1.00 80.44 71 LEU A C 1
ATOM 572 O O . LEU A 1 71 ? -17.565 3.269 9.854 1.00 80.44 71 LEU A O 1
ATOM 576 N N . LEU A 1 72 ? -17.544 1.461 11.184 1.00 81.44 72 LEU A N 1
ATOM 577 C CA . LEU A 1 72 ? -16.132 1.135 10.981 1.00 81.44 72 LEU A CA 1
ATOM 578 C C . LEU A 1 72 ? -15.906 -0.014 10.007 1.00 81.44 72 LEU A C 1
ATOM 580 O O . LEU A 1 72 ? -14.779 -0.177 9.543 1.00 81.44 72 LEU A O 1
ATOM 584 N N . SER A 1 73 ? -16.914 -0.847 9.724 1.00 81.38 73 SER A N 1
ATOM 585 C CA . SER A 1 73 ? -16.736 -1.930 8.759 1.00 81.38 73 SER A CA 1
ATOM 586 C C . SER A 1 73 ? -16.660 -1.329 7.360 1.00 81.38 73 SER A C 1
ATOM 588 O O . SER A 1 73 ? -17.656 -0.786 6.887 1.00 81.38 73 SER A O 1
ATOM 590 N N . PRO A 1 74 ? -15.516 -1.444 6.669 1.00 77.06 74 PRO A N 1
ATOM 591 C CA . PRO A 1 74 ? -15.400 -0.884 5.337 1.00 77.06 74 PRO A CA 1
ATOM 592 C C . PRO A 1 74 ? -16.295 -1.681 4.390 1.00 77.06 74 PRO A C 1
ATOM 594 O O . PRO A 1 74 ? -16.175 -2.919 4.317 1.00 77.06 74 PRO A O 1
ATOM 597 N N . THR A 1 75 ? -17.150 -0.979 3.645 1.00 84.69 75 THR A N 1
ATOM 598 C CA . THR A 1 75 ? -17.920 -1.550 2.534 1.00 84.69 75 THR A CA 1
ATOM 599 C C . THR A 1 75 ? -16.956 -2.109 1.487 1.00 84.69 75 THR A C 1
ATOM 601 O O . THR A 1 75 ? -15.793 -1.716 1.424 1.00 84.69 75 THR A O 1
ATOM 604 N N . SER A 1 76 ? -17.408 -3.016 0.619 1.00 79.62 76 SER A N 1
ATOM 605 C CA . SER A 1 76 ? -16.593 -3.480 -0.515 1.00 79.62 76 SER A CA 1
ATOM 606 C C . SER A 1 76 ? -16.062 -2.320 -1.372 1.00 79.62 76 SER A C 1
ATOM 608 O O . SER A 1 76 ? -14.891 -2.334 -1.747 1.00 79.62 76 SER A O 1
ATOM 610 N N . ALA A 1 77 ? -16.884 -1.292 -1.608 1.00 83.69 77 ALA A N 1
ATOM 611 C CA . ALA A 1 77 ? -16.482 -0.062 -2.292 1.00 83.69 77 ALA A CA 1
ATOM 612 C C . ALA A 1 77 ? -15.418 0.729 -1.508 1.00 83.69 77 ALA A C 1
ATOM 614 O O . ALA A 1 77 ? -14.426 1.163 -2.087 1.00 83.69 77 ALA A O 1
ATOM 615 N N . ASP A 1 78 ? -15.565 0.847 -0.186 1.00 85.50 78 ASP A N 1
ATOM 616 C CA . ASP A 1 78 ? -14.584 1.540 0.659 1.00 85.50 78 ASP A CA 1
ATOM 617 C C . ASP A 1 78 ? -13.238 0.810 0.662 1.00 85.50 78 ASP A C 1
ATOM 619 O O . ASP A 1 78 ? -12.188 1.441 0.570 1.00 85.50 78 ASP A O 1
ATOM 623 N N . ARG A 1 79 ? -13.252 -0.531 0.694 1.00 85.31 79 ARG A N 1
ATOM 624 C CA . ARG A 1 79 ? -12.033 -1.349 0.569 1.00 85.31 79 ARG A CA 1
ATOM 625 C C . ARG A 1 79 ? -11.361 -1.127 -0.777 1.00 85.31 79 ARG A C 1
ATOM 627 O O . ARG A 1 79 ? -10.145 -0.975 -0.820 1.00 85.31 79 ARG A O 1
ATOM 634 N N . TYR A 1 80 ? -12.139 -1.086 -1.858 1.00 88.38 80 TYR A N 1
ATOM 635 C CA . TYR A 1 80 ? -11.624 -0.797 -3.195 1.00 88.38 80 TYR A CA 1
ATOM 636 C C . TYR A 1 80 ? -10.918 0.566 -3.229 1.00 88.38 80 TYR A C 1
ATOM 638 O O . TYR A 1 80 ? -9.759 0.647 -3.635 1.00 88.38 80 TYR A O 1
ATOM 646 N N . LEU A 1 81 ? -11.572 1.618 -2.724 1.00 88.62 81 LEU A N 1
ATOM 647 C CA . LEU A 1 81 ? -11.003 2.968 -2.662 1.00 88.62 81 LEU A CA 1
ATOM 648 C C . LEU A 1 81 ? -9.768 3.038 -1.760 1.00 88.62 81 LEU A C 1
ATOM 650 O O . LEU A 1 81 ? -8.781 3.679 -2.114 1.00 88.62 81 LEU A O 1
ATOM 654 N N . GLN A 1 82 ? -9.784 2.351 -0.616 1.00 89.12 82 GLN A N 1
ATOM 655 C CA . GLN A 1 82 ? -8.645 2.297 0.295 1.00 89.12 82 GLN A CA 1
ATOM 656 C C . GLN A 1 82 ? -7.437 1.620 -0.358 1.00 89.12 82 GLN A C 1
ATOM 658 O O . GLN A 1 82 ? -6.317 2.119 -0.241 1.00 89.12 82 GLN A O 1
ATOM 663 N N . VAL A 1 83 ? -7.647 0.506 -1.067 1.00 90.94 83 VAL A N 1
ATOM 664 C CA . VAL A 1 83 ? -6.577 -0.187 -1.794 1.00 90.94 83 VAL A CA 1
ATOM 665 C C . VAL A 1 83 ? -6.055 0.700 -2.921 1.00 90.94 83 VAL A C 1
ATOM 667 O O . VAL A 1 83 ? -4.841 0.871 -3.025 1.00 90.94 83 VAL A O 1
ATOM 670 N N . GLN A 1 84 ? -6.940 1.347 -3.682 1.00 91.19 84 GLN A N 1
ATOM 671 C CA . GLN A 1 84 ? -6.553 2.282 -4.737 1.00 91.19 84 GLN A CA 1
ATOM 672 C C . GLN A 1 84 ? -5.707 3.443 -4.191 1.00 91.19 84 GLN A C 1
ATOM 674 O O . GLN A 1 84 ? -4.628 3.708 -4.716 1.00 91.19 84 GLN A O 1
ATOM 679 N N . ALA A 1 85 ? -6.140 4.080 -3.101 1.00 91.12 85 ALA A N 1
ATOM 680 C CA . ALA A 1 85 ? -5.403 5.161 -2.448 1.00 91.12 85 ALA A CA 1
ATOM 681 C C . ALA A 1 85 ? -4.060 4.683 -1.868 1.00 91.12 85 ALA A C 1
ATOM 683 O O . ALA A 1 85 ? -3.040 5.368 -1.968 1.00 91.12 85 ALA A O 1
ATOM 684 N N . SER A 1 86 ? -4.027 3.483 -1.280 1.00 89.94 86 SER A N 1
ATOM 685 C CA . SER A 1 86 ? -2.783 2.899 -0.773 1.00 89.94 86 SER A CA 1
ATOM 686 C C . SER A 1 86 ? -1.784 2.641 -1.901 1.00 89.94 86 SER A C 1
ATOM 688 O O . SER A 1 86 ? -0.602 2.954 -1.759 1.00 89.94 86 SER A O 1
ATOM 690 N N . TYR A 1 87 ? -2.267 2.159 -3.049 1.00 92.06 87 TYR A N 1
ATOM 691 C CA . TYR A 1 87 ? -1.446 1.908 -4.220 1.00 92.06 87 TYR A CA 1
ATOM 692 C C . TYR A 1 87 ? -0.967 3.213 -4.857 1.00 92.06 87 TYR A C 1
ATOM 694 O O . TYR A 1 87 ? 0.226 3.349 -5.114 1.00 92.06 87 TYR A O 1
ATOM 702 N N . SER A 1 88 ? -1.836 4.217 -5.029 1.00 90.00 88 SER A N 1
ATOM 703 C CA . SER A 1 88 ? -1.439 5.522 -5.579 1.00 90.00 88 SER A CA 1
ATOM 704 C C . SER A 1 88 ? -0.343 6.195 -4.755 1.00 90.00 88 SER A C 1
ATOM 706 O O . SER A 1 88 ? 0.576 6.782 -5.324 1.00 90.00 88 SER A O 1
ATOM 708 N N . ASN A 1 89 ? -0.407 6.069 -3.428 1.00 89.44 89 ASN A N 1
ATOM 709 C CA . ASN A 1 89 ? 0.632 6.577 -2.536 1.00 89.44 89 ASN A CA 1
ATOM 710 C C . ASN A 1 89 ? 1.923 5.760 -2.658 1.00 89.44 89 ASN A C 1
ATOM 712 O O . ASN A 1 89 ? 3.007 6.334 -2.728 1.00 89.44 89 ASN A O 1
ATOM 716 N N . ALA A 1 90 ? 1.820 4.432 -2.752 1.00 90.19 90 ALA A N 1
ATOM 717 C CA . ALA A 1 90 ? 2.977 3.552 -2.893 1.00 90.19 90 ALA A CA 1
ATOM 718 C C . ALA A 1 90 ? 3.730 3.737 -4.227 1.00 90.19 90 ALA A C 1
ATOM 720 O O . ALA A 1 90 ? 4.937 3.506 -4.276 1.00 90.19 90 ALA A O 1
ATOM 721 N N . LYS A 1 91 ? 3.068 4.209 -5.296 1.00 89.19 91 LYS A N 1
ATOM 722 C CA . LYS A 1 91 ? 3.723 4.569 -6.576 1.00 89.19 91 LYS A CA 1
ATOM 723 C C . LYS A 1 91 ? 4.741 5.701 -6.438 1.00 89.19 91 LYS A C 1
ATOM 725 O O . LYS A 1 91 ? 5.616 5.853 -7.290 1.00 89.19 91 LYS A O 1
ATOM 730 N N . MET A 1 92 ? 4.604 6.544 -5.417 1.00 86.44 92 MET A N 1
ATOM 731 C CA . MET A 1 92 ? 5.474 7.696 -5.228 1.00 86.44 92 MET A CA 1
ATOM 732 C C . MET A 1 92 ? 6.741 7.271 -4.490 1.00 86.44 92 MET A C 1
ATOM 734 O O . MET A 1 92 ? 6.713 6.982 -3.297 1.00 86.44 92 MET A O 1
ATOM 738 N N . PHE A 1 93 ? 7.865 7.265 -5.204 1.00 87.88 93 PHE A N 1
ATOM 739 C CA . PHE A 1 93 ? 9.186 7.091 -4.612 1.00 87.88 93 PHE A CA 1
ATOM 740 C C . PHE A 1 93 ? 9.954 8.415 -4.631 1.00 87.88 93 PHE A C 1
ATOM 742 O O . PHE A 1 93 ? 10.162 9.003 -5.693 1.00 87.88 93 PHE A O 1
ATOM 749 N N . ASP A 1 94 ? 10.394 8.866 -3.455 1.00 85.00 94 ASP A N 1
ATOM 750 C CA . ASP A 1 94 ? 11.306 10.001 -3.301 1.00 85.00 94 ASP A CA 1
ATOM 751 C C . ASP A 1 94 ? 12.638 9.510 -2.700 1.00 85.00 94 ASP A C 1
ATOM 753 O O . ASP A 1 94 ? 12.698 9.242 -1.492 1.00 85.00 94 ASP A O 1
ATOM 757 N N . PRO A 1 95 ? 13.721 9.433 -3.503 1.00 82.12 95 PRO A N 1
ATOM 758 C CA . PRO A 1 95 ? 15.029 8.967 -3.042 1.00 82.12 95 PRO A CA 1
ATOM 759 C C . PRO A 1 95 ? 15.621 9.795 -1.895 1.00 82.12 95 PRO A C 1
ATOM 761 O O . PRO A 1 95 ? 16.509 9.321 -1.192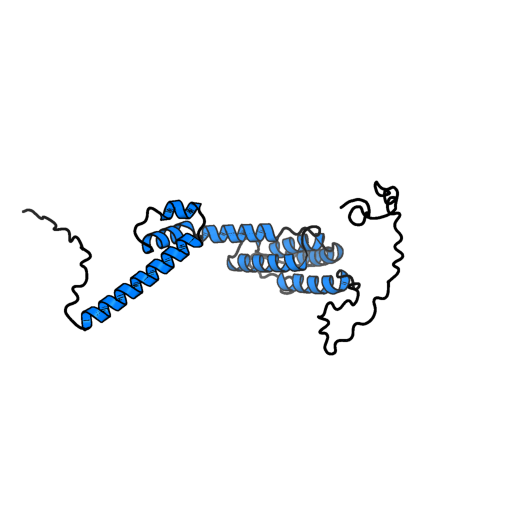 1.00 82.12 95 PRO A O 1
ATOM 764 N N . ARG A 1 96 ? 15.177 11.048 -1.709 1.00 81.06 96 ARG A N 1
ATOM 765 C CA . ARG A 1 96 ? 15.686 11.931 -0.646 1.00 81.06 96 ARG A CA 1
ATOM 766 C C . ARG A 1 96 ? 15.001 11.691 0.693 1.00 81.06 96 ARG A C 1
ATOM 768 O O . ARG A 1 96 ? 15.564 12.048 1.723 1.00 81.06 96 ARG A O 1
ATOM 775 N N . LYS A 1 97 ? 13.781 11.149 0.677 1.00 82.19 97 LYS A N 1
ATOM 776 C CA . LYS A 1 97 ? 12.940 10.990 1.873 1.00 82.19 97 LYS A CA 1
ATOM 777 C C . LYS A 1 97 ? 12.792 9.541 2.310 1.00 82.19 97 LYS A C 1
ATOM 779 O O . LYS A 1 97 ? 12.486 9.301 3.473 1.00 82.19 97 LYS A O 1
ATOM 784 N N . MET A 1 98 ? 12.972 8.586 1.399 1.00 84.50 98 MET A N 1
ATOM 785 C CA . MET A 1 98 ? 12.664 7.181 1.647 1.00 84.50 98 MET A CA 1
ATOM 786 C C . MET A 1 98 ? 13.824 6.282 1.230 1.00 84.50 98 MET A C 1
ATOM 788 O O . MET A 1 98 ? 14.436 6.469 0.180 1.00 84.50 98 MET A O 1
ATOM 792 N N . ASN A 1 99 ? 14.096 5.262 2.044 1.00 85.38 99 ASN A N 1
ATOM 793 C CA . ASN A 1 99 ? 14.967 4.167 1.640 1.00 85.38 99 ASN A CA 1
ATOM 794 C C . ASN A 1 99 ? 14.247 3.332 0.568 1.00 85.38 99 ASN A C 1
ATOM 796 O O . ASN A 1 99 ? 13.087 2.959 0.749 1.00 85.38 99 ASN A O 1
ATOM 800 N N . PHE A 1 100 ? 14.948 3.026 -0.525 1.00 86.25 100 PHE A N 1
ATOM 801 C CA . PHE A 1 100 ? 14.425 2.210 -1.617 1.00 86.25 100 PHE A CA 1
ATOM 802 C C . PHE A 1 100 ? 13.949 0.822 -1.154 1.00 86.25 100 PHE A C 1
ATOM 804 O O . PHE A 1 100 ? 12.912 0.353 -1.606 1.00 86.25 100 PHE A O 1
ATOM 811 N N . GLU A 1 101 ? 14.643 0.174 -0.216 1.00 86.31 101 GLU A N 1
ATOM 812 C CA . GLU A 1 101 ? 14.264 -1.145 0.304 1.00 86.31 101 GLU A CA 1
ATOM 813 C C . GLU A 1 101 ? 12.968 -1.085 1.120 1.00 86.31 101 GLU A C 1
ATOM 815 O O . GLU A 1 101 ? 12.045 -1.862 0.877 1.00 86.31 101 GLU A O 1
ATOM 820 N N . THR A 1 102 ? 12.837 -0.111 2.023 1.00 88.88 102 THR A N 1
ATOM 821 C CA . THR A 1 102 ? 11.588 0.109 2.769 1.00 88.88 102 THR A CA 1
ATOM 822 C C . THR A 1 102 ? 10.436 0.443 1.824 1.00 88.88 102 THR A C 1
ATOM 824 O O . THR A 1 102 ? 9.348 -0.118 1.944 1.00 88.88 102 THR A O 1
ATOM 827 N N . TRP A 1 103 ? 10.686 1.307 0.838 1.00 92.75 103 TRP A N 1
ATOM 828 C CA . TRP A 1 103 ? 9.704 1.646 -0.185 1.00 92.75 103 TRP A CA 1
ATOM 829 C C . TRP A 1 103 ? 9.281 0.414 -1.002 1.00 92.75 103 TRP A C 1
ATOM 831 O O . TRP A 1 103 ? 8.087 0.192 -1.201 1.00 92.75 103 TRP A O 1
ATOM 841 N N . SER A 1 104 ? 10.226 -0.443 -1.396 1.00 91.00 104 SER A N 1
ATOM 842 C CA . SER A 1 104 ? 9.950 -1.640 -2.199 1.00 91.00 104 SER A CA 1
ATOM 843 C C . SER A 1 104 ? 8.982 -2.604 -1.507 1.00 91.00 104 SER A C 1
ATOM 845 O O . SER A 1 104 ? 8.067 -3.131 -2.138 1.00 91.00 104 SER A O 1
ATOM 847 N N . GLN A 1 105 ? 9.108 -2.761 -0.186 1.00 91.50 105 GLN A N 1
ATOM 848 C CA . GLN A 1 105 ? 8.197 -3.578 0.616 1.00 91.50 105 GLN A CA 1
ATOM 849 C C . GLN A 1 105 ? 6.793 -2.964 0.653 1.00 91.50 105 GLN A C 1
ATOM 851 O O . GLN A 1 105 ? 5.795 -3.666 0.475 1.00 91.50 105 GLN A O 1
ATOM 856 N N . THR A 1 106 ? 6.695 -1.642 0.837 1.00 92.31 106 THR A N 1
ATOM 857 C CA . THR A 1 106 ? 5.396 -0.950 0.809 1.00 92.31 106 THR A CA 1
ATOM 858 C C . THR A 1 106 ? 4.733 -1.019 -0.567 1.00 92.31 106 THR A C 1
ATOM 860 O O . THR A 1 106 ? 3.523 -1.208 -0.660 1.00 92.31 106 THR A O 1
ATOM 863 N N . PHE A 1 107 ? 5.522 -0.953 -1.640 1.00 93.31 107 PHE A N 1
ATOM 864 C CA . PHE A 1 107 ? 5.038 -1.083 -3.007 1.00 93.31 107 PHE A CA 1
ATOM 865 C C . PHE A 1 107 ? 4.531 -2.496 -3.308 1.00 93.31 107 PHE A C 1
ATOM 867 O O . PHE A 1 107 ? 3.405 -2.632 -3.777 1.00 93.31 107 PHE A O 1
ATOM 874 N N . LEU A 1 108 ? 5.288 -3.550 -2.976 1.00 92.19 108 LEU A N 1
ATOM 875 C CA . LEU A 1 108 ? 4.858 -4.939 -3.201 1.00 92.19 108 LEU A CA 1
ATOM 876 C C . LEU A 1 108 ? 3.605 -5.307 -2.405 1.00 92.19 108 LEU A C 1
ATOM 878 O O . LEU A 1 108 ? 2.700 -5.974 -2.912 1.00 92.19 108 LEU A O 1
ATOM 882 N N . THR A 1 109 ? 3.521 -4.856 -1.156 1.00 93.19 109 THR A N 1
ATOM 883 C CA . THR A 1 109 ? 2.336 -5.105 -0.326 1.00 93.19 109 THR A CA 1
ATOM 884 C C . THR A 1 109 ? 1.107 -4.372 -0.860 1.00 93.19 109 THR A C 1
ATOM 886 O O . THR A 1 109 ? 0.014 -4.933 -0.848 1.00 93.19 109 THR A O 1
ATOM 889 N N . ALA A 1 110 ? 1.262 -3.151 -1.377 1.00 92.69 110 ALA A N 1
ATOM 890 C CA . ALA A 1 110 ? 0.171 -2.434 -2.032 1.00 92.69 110 ALA A CA 1
ATOM 891 C C . ALA A 1 110 ? -0.211 -3.064 -3.386 1.00 92.69 110 ALA A C 1
ATOM 893 O O . ALA A 1 110 ? -1.398 -3.211 -3.670 1.00 92.69 110 ALA A O 1
ATOM 894 N N . TYR A 1 111 ? 0.772 -3.487 -4.187 1.00 92.44 111 TYR A N 1
ATOM 895 C CA . TYR A 1 111 ? 0.578 -4.153 -5.479 1.00 92.44 111 TYR A CA 1
ATOM 896 C C . TYR A 1 111 ? -0.179 -5.478 -5.337 1.00 92.44 111 TYR A C 1
ATOM 898 O O . TYR A 1 111 ? -1.201 -5.663 -5.983 1.00 92.44 111 TYR A O 1
ATOM 906 N N . SER A 1 112 ? 0.251 -6.362 -4.434 1.00 91.25 112 SER A N 1
ATOM 907 C CA . SER A 1 112 ? -0.416 -7.657 -4.208 1.00 91.25 112 SER A CA 1
ATOM 908 C C . SER A 1 112 ? -1.870 -7.497 -3.748 1.00 91.25 112 SER A C 1
ATOM 910 O O . SER A 1 112 ? -2.752 -8.232 -4.186 1.00 91.25 112 SER A O 1
ATOM 912 N N . ARG A 1 113 ? -2.162 -6.491 -2.913 1.00 90.31 113 ARG A N 1
ATOM 913 C CA . ARG A 1 113 ? -3.543 -6.146 -2.524 1.00 90.31 113 ARG A CA 1
ATOM 914 C C . ARG A 1 113 ? -4.362 -5.620 -3.702 1.00 90.31 113 ARG A C 1
ATOM 916 O O . ARG A 1 113 ? -5.544 -5.931 -3.817 1.00 90.3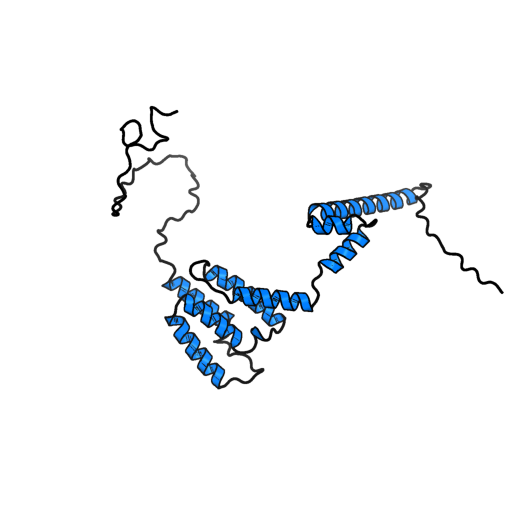1 113 ARG A O 1
ATOM 923 N N . ALA A 1 114 ? -3.744 -4.817 -4.560 1.00 91.31 114 ALA A N 1
ATOM 924 C CA . ALA A 1 114 ? -4.378 -4.269 -5.751 1.00 91.31 114 ALA A CA 1
ATOM 925 C C . ALA A 1 114 ? -4.659 -5.343 -6.814 1.00 91.31 114 ALA A C 1
ATOM 927 O O . ALA A 1 114 ? -5.718 -5.317 -7.442 1.00 91.31 114 ALA A O 1
ATOM 928 N N . GLU A 1 115 ? -3.759 -6.314 -6.965 1.00 89.81 115 GLU A N 1
ATOM 929 C CA . GLU A 1 115 ? -3.920 -7.478 -7.836 1.00 89.81 115 GLU A CA 1
ATOM 930 C C . GLU A 1 115 ? -5.075 -8.373 -7.367 1.00 89.81 115 GLU A C 1
ATOM 932 O O . GLU A 1 115 ? -5.949 -8.715 -8.163 1.00 89.81 115 GLU A O 1
ATOM 937 N N . GLN A 1 116 ? -5.163 -8.659 -6.062 1.00 88.38 116 GLN A N 1
ATOM 938 C CA . GLN A 1 116 ? -6.281 -9.418 -5.479 1.00 88.38 116 GLN A CA 1
ATOM 939 C C . GLN A 1 116 ? -7.649 -8.776 -5.758 1.00 88.38 116 GLN A C 1
ATOM 941 O O . GLN A 1 116 ? -8.640 -9.480 -5.941 1.00 88.38 116 GLN A O 1
ATOM 946 N N . MET A 1 117 ? -7.705 -7.444 -5.810 1.00 86.62 117 MET A N 1
ATOM 947 C CA . MET A 1 117 ? -8.922 -6.674 -6.097 1.00 86.62 117 MET A CA 1
ATOM 948 C C . MET A 1 117 ? -9.112 -6.374 -7.593 1.00 86.62 117 MET A C 1
ATOM 950 O O . MET A 1 117 ? -10.073 -5.697 -7.951 1.00 86.62 117 MET A O 1
ATOM 954 N N . SER A 1 118 ? -8.218 -6.866 -8.462 1.00 84.25 118 SER A N 1
ATOM 955 C CA . SER A 1 118 ? -8.242 -6.640 -9.914 1.00 84.25 118 SER A CA 1
ATOM 956 C C . SER A 1 118 ? -8.332 -5.153 -10.295 1.00 84.25 118 SER A C 1
ATOM 958 O O . SER A 1 118 ? -9.115 -4.773 -11.168 1.00 84.25 118 SER A O 1
ATOM 960 N N . LEU A 1 119 ? -7.554 -4.290 -9.625 1.00 85.56 119 LEU A N 1
ATOM 961 C CA . LEU A 1 119 ? -7.555 -2.853 -9.915 1.00 85.56 119 LEU A CA 1
ATOM 962 C C . LEU A 1 119 ? -7.095 -2.577 -11.357 1.00 85.56 119 LEU A C 1
ATOM 964 O O . LEU A 1 119 ? -6.035 -3.070 -11.749 1.00 85.56 119 LEU A O 1
ATOM 968 N N . PRO A 1 120 ? -7.802 -1.717 -12.121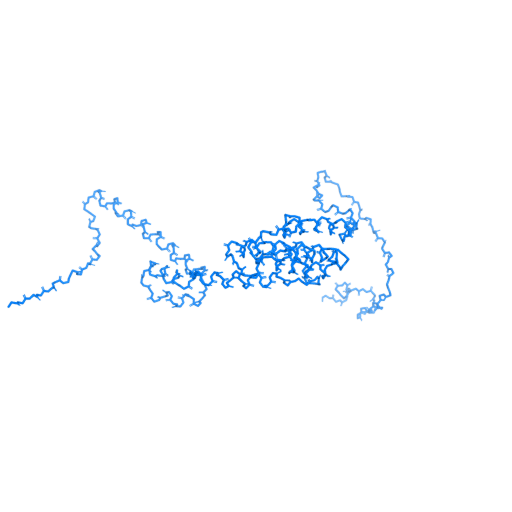 1.00 83.38 120 PRO A N 1
ATOM 969 C CA . PRO A 1 120 ? -7.421 -1.386 -13.495 1.00 83.38 120 PRO A CA 1
ATOM 970 C C . PRO A 1 120 ? -6.020 -0.767 -13.561 1.00 83.38 120 PRO A C 1
ATOM 972 O O . PRO A 1 120 ? -5.274 -1.040 -14.496 1.00 83.38 120 PRO A O 1
ATOM 975 N N . ASP A 1 121 ? -5.623 -0.030 -12.521 1.00 82.69 121 ASP A N 1
ATOM 976 C CA . ASP A 1 121 ? -4.314 0.619 -12.393 1.00 82.69 121 ASP A CA 1
ATOM 977 C C . ASP A 1 121 ? -3.127 -0.358 -12.359 1.00 82.69 121 ASP A C 1
ATOM 979 O O . ASP A 1 121 ? -1.989 0.070 -12.541 1.00 82.69 121 ASP A O 1
ATOM 983 N N . VAL A 1 122 ? -3.378 -1.643 -12.090 1.00 84.25 122 VAL A N 1
ATOM 984 C CA . VAL A 1 122 ? -2.363 -2.706 -11.983 1.00 84.25 122 VAL A CA 1
ATOM 985 C C . VAL A 1 122 ? -2.399 -3.651 -13.184 1.00 84.25 122 VAL A C 1
ATOM 987 O O . VAL A 1 122 ? -1.485 -4.443 -13.386 1.00 84.25 122 VAL A O 1
ATOM 990 N N . THR A 1 123 ? -3.428 -3.548 -14.026 1.00 83.19 123 THR A N 1
ATOM 991 C CA . THR A 1 123 ? -3.594 -4.446 -15.170 1.00 83.19 123 THR A CA 1
ATOM 992 C C . THR A 1 123 ? -2.567 -4.195 -16.280 1.00 83.19 123 THR A C 1
ATOM 994 O O . THR A 1 123 ? -2.182 -3.059 -16.575 1.00 83.19 123 THR A O 1
ATOM 997 N N . GLY A 1 124 ? -2.134 -5.281 -16.929 1.00 84.69 124 GLY A N 1
ATOM 998 C CA . GLY A 1 124 ? -1.165 -5.234 -18.024 1.00 84.69 124 GLY A CA 1
ATOM 999 C C . GLY A 1 124 ? 0.204 -4.730 -17.567 1.00 84.69 124 GLY A C 1
ATOM 1000 O O . GLY A 1 124 ? 0.730 -5.209 -16.572 1.00 84.69 124 GLY A O 1
ATOM 1001 N N . PHE A 1 125 ? 0.770 -3.761 -18.296 1.00 87.19 125 PHE A N 1
ATOM 1002 C CA . PHE A 1 125 ? 2.105 -3.201 -18.030 1.00 87.19 125 PHE A CA 1
ATOM 1003 C C . PHE A 1 125 ? 2.115 -1.959 -17.126 1.00 87.19 125 PHE A C 1
ATOM 1005 O O . PHE A 1 125 ? 3.158 -1.321 -16.962 1.00 87.19 125 PHE A O 1
ATOM 1012 N N . LEU A 1 126 ? 0.966 -1.541 -16.585 1.00 89.12 126 LEU A N 1
ATOM 1013 C CA . LEU A 1 126 ? 0.881 -0.296 -15.813 1.00 89.12 126 LEU A CA 1
ATOM 1014 C C . LEU A 1 126 ? 1.714 -0.364 -14.530 1.00 89.12 126 LEU A C 1
ATOM 1016 O O . LEU A 1 126 ? 2.477 0.562 -14.249 1.00 89.12 126 LEU A O 1
ATOM 1020 N N . ALA A 1 127 ? 1.661 -1.489 -13.818 1.00 90.56 127 ALA A N 1
ATOM 1021 C CA . ALA A 1 127 ? 2.443 -1.681 -12.604 1.00 90.56 127 ALA A CA 1
ATOM 1022 C C . ALA A 1 127 ? 3.957 -1.688 -12.873 1.00 90.56 127 ALA A C 1
ATOM 1024 O O . ALA A 1 127 ? 4.729 -1.108 -12.109 1.00 90.56 127 ALA A O 1
ATOM 1025 N N . GLN A 1 128 ? 4.382 -2.272 -13.995 1.00 91.25 128 GLN A N 1
ATOM 1026 C CA . GLN A 1 128 ? 5.769 -2.288 -14.458 1.00 91.25 128 GLN A CA 1
ATOM 1027 C C . GLN A 1 128 ? 6.233 -0.879 -14.838 1.00 91.25 128 GLN A C 1
ATOM 1029 O O . GLN A 1 128 ? 7.360 -0.495 -14.534 1.00 91.25 128 GLN A O 1
ATOM 1034 N N . LYS A 1 129 ? 5.365 -0.070 -15.459 1.00 91.50 129 LYS A N 1
ATOM 1035 C CA . LYS A 1 129 ? 5.647 1.341 -15.770 1.00 91.50 129 LYS A CA 1
ATOM 1036 C C . LYS A 1 129 ? 5.740 2.208 -14.512 1.00 91.50 129 LYS A C 1
ATOM 1038 O O . LYS A 1 129 ? 6.567 3.123 -14.464 1.00 91.50 129 LYS A O 1
ATOM 1043 N N . ASP A 1 130 ? 4.932 1.926 -13.494 1.00 92.06 130 ASP A N 1
ATOM 1044 C CA . ASP A 1 130 ? 5.019 2.596 -12.195 1.00 92.06 130 ASP A CA 1
ATOM 1045 C C . ASP A 1 130 ? 6.310 2.210 -11.455 1.00 92.06 130 ASP A C 1
ATOM 1047 O O . ASP A 1 130 ? 7.029 3.091 -10.975 1.00 92.06 130 ASP A O 1
ATOM 1051 N N . LEU A 1 131 ? 6.677 0.924 -11.469 1.00 92.50 131 LEU A N 1
ATOM 1052 C CA . LEU A 1 131 ? 7.960 0.443 -10.953 1.00 92.50 131 LEU A CA 1
ATOM 1053 C C . LEU A 1 131 ? 9.142 1.099 -11.686 1.00 92.50 131 LEU A C 1
ATOM 1055 O O . LEU A 1 131 ? 10.057 1.623 -11.052 1.00 92.50 131 LEU A O 1
ATOM 1059 N N . LEU A 1 132 ? 9.095 1.151 -13.019 1.00 93.69 132 LEU A N 1
ATOM 1060 C CA . LEU A 1 132 ? 10.099 1.807 -13.857 1.00 93.69 132 LEU A CA 1
ATOM 1061 C C . LEU A 1 132 ? 10.310 3.273 -13.453 1.00 93.69 132 LEU A C 1
ATOM 1063 O O . LEU A 1 132 ? 11.446 3.748 -13.415 1.00 93.69 132 LEU A O 1
ATOM 1067 N N . ARG A 1 133 ? 9.233 4.003 -13.136 1.00 92.31 133 ARG A N 1
ATOM 1068 C CA . ARG A 1 133 ? 9.317 5.402 -12.694 1.00 92.31 133 ARG A CA 1
ATOM 1069 C C . ARG A 1 133 ? 10.064 5.532 -11.371 1.00 92.31 133 ARG A C 1
ATOM 1071 O O . ARG A 1 133 ? 10.906 6.421 -11.247 1.00 92.31 133 ARG A O 1
ATOM 1078 N N . ALA A 1 134 ? 9.778 4.656 -10.413 1.00 92.06 134 ALA A N 1
ATOM 1079 C CA . ALA A 1 134 ? 10.469 4.645 -9.130 1.00 92.06 134 ALA A CA 1
ATOM 1080 C C . ALA A 1 134 ? 11.948 4.270 -9.288 1.00 92.06 134 ALA A C 1
ATOM 1082 O O . ALA A 1 134 ? 12.824 4.970 -8.779 1.00 92.06 134 ALA A O 1
ATOM 1083 N N . ILE A 1 135 ? 12.247 3.233 -10.075 1.00 91.50 135 ILE A N 1
ATOM 1084 C CA . ILE A 1 135 ? 13.626 2.813 -10.337 1.00 91.50 135 ILE A CA 1
ATOM 1085 C C . ILE A 1 135 ? 14.404 3.910 -11.062 1.00 91.50 135 ILE A C 1
ATOM 1087 O O . ILE A 1 135 ? 15.542 4.176 -10.700 1.00 91.50 135 ILE A O 1
ATOM 1091 N N . LYS A 1 136 ? 13.791 4.634 -12.006 1.00 91.94 136 LYS A N 1
ATOM 1092 C CA . LYS A 1 136 ? 14.431 5.771 -12.687 1.00 91.94 136 LYS A CA 1
ATOM 1093 C C . LYS A 1 136 ? 14.900 6.857 -11.718 1.00 91.94 136 LYS A C 1
ATOM 1095 O O . LYS A 1 136 ? 15.916 7.495 -11.983 1.00 91.94 136 LYS A O 1
ATOM 1100 N N . ALA A 1 137 ? 14.177 7.077 -10.620 1.00 89.12 137 ALA A N 1
ATOM 1101 C CA . ALA A 1 137 ? 14.585 8.031 -9.595 1.00 89.12 137 ALA A CA 1
ATOM 1102 C C . ALA A 1 137 ? 15.763 7.518 -8.740 1.00 89.12 137 ALA A C 1
ATOM 1104 O O . ALA A 1 137 ? 16.518 8.333 -8.215 1.00 89.12 137 ALA A O 1
ATOM 1105 N N . ALA A 1 138 ? 15.945 6.197 -8.620 1.00 87.12 138 ALA A N 1
ATOM 1106 C CA . ALA A 1 138 ? 17.068 5.576 -7.910 1.00 87.12 138 ALA A CA 1
ATOM 1107 C C . ALA A 1 138 ? 18.314 5.380 -8.800 1.00 87.12 138 ALA A C 1
ATOM 1109 O O . ALA A 1 138 ? 19.424 5.748 -8.416 1.00 87.12 138 ALA A O 1
ATOM 1110 N N . ASP A 1 139 ? 18.141 4.796 -9.988 1.00 89.25 139 ASP A N 1
ATOM 1111 C CA . ASP A 1 139 ? 19.186 4.546 -10.980 1.00 89.25 139 ASP A CA 1
ATOM 1112 C C . ASP A 1 139 ? 18.623 4.650 -12.408 1.00 89.25 139 ASP A C 1
ATOM 1114 O O . ASP A 1 139 ? 17.896 3.785 -12.905 1.00 89.25 139 ASP A O 1
ATOM 1118 N N . GLN A 1 140 ? 19.003 5.723 -13.102 1.00 90.62 140 GLN A N 1
ATOM 1119 C CA . GLN A 1 140 ? 18.555 5.997 -14.466 1.00 90.62 140 GLN A CA 1
ATOM 1120 C C . GLN A 1 140 ? 19.084 4.982 -15.492 1.00 90.62 140 GLN A C 1
ATOM 1122 O O . GLN A 1 140 ? 18.413 4.729 -16.493 1.00 90.62 140 GLN A O 1
ATOM 1127 N N . SER A 1 141 ? 20.277 4.420 -15.276 1.00 89.88 141 SER A N 1
ATOM 1128 C CA . SER A 1 141 ? 20.911 3.513 -16.240 1.00 89.88 141 SER A CA 1
ATOM 1129 C C . SER A 1 141 ? 20.194 2.167 -16.281 1.00 89.88 141 SER A C 1
ATOM 1131 O O . SER A 1 141 ? 19.808 1.700 -17.353 1.00 89.88 141 SER A O 1
ATOM 1133 N N . TRP A 1 142 ? 19.916 1.607 -15.104 1.00 92.12 142 TRP A N 1
ATOM 1134 C CA . TRP A 1 142 ? 19.185 0.355 -14.972 1.00 92.12 142 TRP A CA 1
ATOM 1135 C C . TRP A 1 142 ? 17.731 0.513 -15.440 1.00 92.12 142 TRP A C 1
ATOM 1137 O O . TRP A 1 142 ? 17.238 -0.306 -16.215 1.00 92.12 142 TRP A O 1
ATOM 1147 N N . ALA A 1 143 ? 17.073 1.624 -15.080 1.00 92.94 143 ALA A N 1
ATOM 1148 C CA . ALA A 1 143 ? 15.728 1.939 -15.568 1.00 92.94 143 ALA A CA 1
ATOM 1149 C C . ALA A 1 143 ? 15.655 2.004 -17.103 1.00 92.94 143 ALA A C 1
ATOM 1151 O O . ALA A 1 143 ? 14.660 1.596 -17.696 1.00 92.94 143 ALA A O 1
ATOM 1152 N N . GLY A 1 144 ? 16.705 2.496 -17.767 1.00 92.06 144 GLY A N 1
ATOM 1153 C CA . GLY A 1 144 ? 16.770 2.524 -19.227 1.00 92.06 144 GLY A CA 1
ATOM 1154 C C . GLY A 1 144 ? 16.652 1.134 -19.859 1.00 92.06 144 GLY A C 1
ATOM 1155 O O . GLY A 1 144 ? 15.944 0.987 -20.854 1.00 92.06 144 GLY A O 1
ATOM 1156 N N . ASN A 1 145 ? 17.291 0.120 -19.269 1.00 92.56 145 ASN A N 1
ATOM 1157 C CA . ASN A 1 145 ? 17.229 -1.261 -19.755 1.00 92.56 145 ASN A CA 1
ATOM 1158 C C . ASN A 1 145 ? 15.838 -1.860 -19.536 1.00 92.56 145 ASN A C 1
ATOM 1160 O O . ASN A 1 145 ? 15.197 -2.249 -20.510 1.00 92.56 145 ASN A O 1
ATOM 1164 N N . LEU A 1 146 ? 15.317 -1.782 -18.305 1.00 92.44 146 LEU A N 1
ATOM 1165 C CA . LEU A 1 146 ? 13.964 -2.249 -17.988 1.00 92.44 146 LEU A CA 1
ATOM 1166 C C . LEU A 1 146 ? 12.911 -1.600 -18.904 1.00 92.44 146 LEU A C 1
ATOM 1168 O O . LEU A 1 146 ? 12.014 -2.265 -19.413 1.00 92.44 146 LEU A O 1
ATOM 1172 N N . GLY A 1 147 ? 13.032 -0.295 -19.163 1.00 92.62 147 GLY A N 1
ATOM 1173 C CA . GLY A 1 147 ? 12.118 0.420 -20.051 1.00 92.62 147 GLY A CA 1
ATOM 1174 C C . GLY A 1 147 ? 12.139 -0.095 -21.494 1.00 92.62 147 GLY A C 1
ATOM 1175 O O . GLY A 1 147 ? 11.093 -0.130 -22.143 1.00 92.62 147 GLY A O 1
ATOM 1176 N N . ARG A 1 148 ? 13.302 -0.527 -22.003 1.00 92.81 148 ARG A N 1
ATOM 1177 C CA . ARG A 1 148 ? 13.406 -1.142 -23.337 1.00 92.81 148 ARG A CA 1
ATOM 1178 C C . ARG A 1 148 ? 12.717 -2.499 -23.389 1.00 92.81 148 ARG A C 1
ATOM 1180 O O . ARG A 1 148 ? 12.070 -2.790 -24.395 1.00 92.81 148 ARG A O 1
ATOM 1187 N N . ASP A 1 149 ? 12.847 -3.300 -22.339 1.00 91.75 149 ASP A N 1
ATOM 1188 C CA . ASP A 1 149 ? 12.269 -4.643 -22.294 1.00 91.75 149 ASP A CA 1
ATOM 1189 C C . ASP A 1 149 ? 10.748 -4.589 -22.117 1.00 91.75 149 ASP A C 1
ATOM 1191 O O . ASP A 1 149 ? 10.028 -5.229 -22.885 1.00 91.75 149 ASP A O 1
ATOM 1195 N N . ILE A 1 150 ? 10.246 -3.692 -21.257 1.00 92.19 150 ILE A N 1
ATOM 1196 C CA . ILE A 1 150 ? 8.808 -3.380 -21.161 1.00 92.19 150 ILE A CA 1
ATOM 1197 C C . ILE A 1 150 ? 8.259 -2.937 -22.522 1.00 92.19 150 ILE A C 1
ATOM 1199 O O . ILE A 1 150 ? 7.232 -3.444 -22.964 1.00 92.19 150 ILE A O 1
ATOM 1203 N N . PHE A 1 151 ? 8.939 -2.021 -23.222 1.00 91.38 151 PHE A N 1
ATOM 1204 C CA . PHE A 1 151 ? 8.474 -1.529 -24.524 1.00 91.38 151 PHE A CA 1
ATOM 1205 C C . PHE A 1 151 ? 8.403 -2.638 -25.587 1.00 91.38 151 PHE A C 1
ATOM 1207 O O . PHE A 1 151 ? 7.474 -2.674 -26.397 1.00 91.38 151 PHE A O 1
ATOM 1214 N N . ARG A 1 152 ? 9.376 -3.557 -25.598 1.00 91.56 152 ARG A N 1
ATOM 1215 C CA . ARG A 1 152 ? 9.375 -4.713 -26.510 1.00 91.56 152 ARG A CA 1
ATOM 1216 C C . ARG A 1 152 ? 8.222 -5.663 -26.211 1.00 91.56 152 ARG A C 1
ATOM 1218 O O . ARG A 1 152 ? 7.553 -6.089 -27.149 1.00 91.56 152 ARG A O 1
ATOM 1225 N N . ALA A 1 153 ? 7.995 -5.964 -24.935 1.00 89.00 153 ALA A N 1
ATOM 1226 C CA . ALA A 1 153 ? 6.925 -6.853 -24.507 1.00 89.00 153 ALA A CA 1
ATOM 1227 C C . ALA A 1 153 ? 5.536 -6.245 -24.762 1.00 89.00 153 ALA A C 1
ATOM 1229 O O . ALA A 1 153 ? 4.638 -6.941 -25.229 1.00 89.00 153 ALA A O 1
ATOM 1230 N N . GLU A 1 154 ? 5.375 -4.936 -24.553 1.00 88.62 154 GLU A N 1
ATOM 1231 C CA . GLU A 1 154 ? 4.112 -4.227 -24.781 1.00 88.62 154 GLU A CA 1
ATOM 1232 C C . GLU A 1 154 ? 3.684 -4.245 -26.256 1.00 88.62 154 GLU A C 1
ATOM 1234 O O . GLU A 1 154 ? 2.500 -4.387 -26.552 1.00 88.62 154 GLU A O 1
ATOM 1239 N N . LYS A 1 155 ? 4.631 -4.166 -27.201 1.00 87.50 155 LYS A N 1
ATOM 1240 C CA . LYS A 1 155 ? 4.329 -4.135 -28.643 1.00 87.50 155 LYS A CA 1
ATOM 1241 C C . LYS A 1 155 ? 3.558 -5.369 -29.135 1.00 87.50 155 LYS A C 1
ATOM 1243 O O . LYS A 1 155 ? 2.808 -5.264 -30.102 1.00 87.50 155 LYS A O 1
ATOM 1248 N N . GLY A 1 156 ? 3.782 -6.527 -28.516 1.00 83.69 156 GLY A N 1
ATOM 1249 C CA . GLY A 1 156 ? 3.129 -7.790 -28.871 1.00 83.69 156 GLY A CA 1
ATOM 1250 C C . GLY A 1 156 ? 1.972 -8.179 -27.953 1.00 83.69 156 GLY A C 1
ATOM 1251 O O . GLY A 1 156 ? 1.431 -9.268 -28.114 1.00 83.69 156 GLY A O 1
ATOM 1252 N N . TRP A 1 157 ? 1.620 -7.341 -26.979 1.00 87.69 157 TRP A N 1
ATOM 1253 C CA . TRP A 1 157 ? 0.694 -7.714 -25.918 1.00 87.69 157 TRP A CA 1
ATOM 1254 C C . TRP A 1 157 ? -0.753 -7.356 -26.234 1.00 87.69 157 TRP A C 1
ATOM 1256 O O . TRP A 1 157 ? -1.059 -6.269 -26.725 1.00 87.69 157 TRP A O 1
ATOM 1266 N N . THR A 1 158 ? -1.657 -8.263 -25.876 1.00 84.38 158 THR A N 1
ATOM 1267 C CA . THR A 1 158 ? -3.104 -8.055 -25.962 1.00 84.38 158 THR A CA 1
ATOM 1268 C C . THR A 1 158 ? -3.744 -7.988 -24.573 1.00 84.38 158 THR A C 1
ATOM 1270 O O . THR A 1 158 ? -3.340 -8.754 -23.692 1.00 84.38 158 THR A O 1
ATOM 1273 N N . PRO A 1 159 ? -4.786 -7.157 -24.369 1.00 78.44 159 PRO A N 1
ATOM 1274 C CA . PRO A 1 159 ? -5.522 -7.104 -23.108 1.00 78.44 159 PRO A CA 1
ATOM 1275 C C . PRO A 1 159 ? -6.014 -8.487 -22.666 1.00 78.44 159 PRO A C 1
ATOM 1277 O O . PRO A 1 159 ? -6.688 -9.181 -23.421 1.00 78.44 159 PRO A O 1
ATOM 1280 N N . GLY A 1 160 ? -5.669 -8.885 -21.440 1.00 75.69 160 GLY A N 1
ATOM 1281 C CA . GLY A 1 160 ? -6.020 -10.192 -20.866 1.00 75.69 160 GLY A CA 1
ATOM 1282 C C . GLY A 1 160 ? -4.921 -11.255 -20.964 1.00 75.69 160 GLY A C 1
ATOM 1283 O O . GLY A 1 160 ? -5.013 -12.280 -20.291 1.00 75.69 160 GLY A O 1
ATOM 1284 N N . GLN A 1 161 ? -3.854 -11.010 -21.728 1.00 81.81 161 GLN A N 1
ATOM 1285 C CA . GLN A 1 161 ? -2.656 -11.844 -21.677 1.00 81.81 161 GLN A CA 1
ATOM 1286 C C . GLN A 1 161 ? -1.849 -11.523 -20.411 1.00 81.81 161 GLN A C 1
ATOM 1288 O O . GLN A 1 161 ? -1.713 -10.357 -20.026 1.00 81.81 161 GLN A O 1
ATOM 1293 N N . LYS A 1 162 ? -1.290 -12.549 -19.762 1.00 81.69 162 LYS A N 1
ATOM 1294 C CA . LYS A 1 162 ? -0.353 -12.345 -18.652 1.00 81.69 162 LYS A CA 1
ATOM 1295 C C . LYS A 1 162 ? 0.916 -11.652 -19.149 1.00 81.69 162 LYS A C 1
ATOM 1297 O O . LYS A 1 162 ? 1.356 -11.880 -20.276 1.00 81.69 162 LYS A O 1
ATOM 1302 N N . VAL A 1 163 ? 1.476 -10.792 -18.306 1.00 84.81 163 VAL A N 1
ATOM 1303 C CA . VAL A 1 163 ? 2.804 -10.216 -18.539 1.00 84.81 163 VAL A CA 1
ATOM 1304 C C . VAL A 1 163 ? 3.831 -11.359 -18.522 1.00 84.81 163 VAL A C 1
ATOM 1306 O O . VAL A 1 163 ? 3.625 -12.303 -17.760 1.00 84.81 163 VAL A O 1
ATOM 1309 N N . PRO A 1 164 ? 4.886 -11.324 -19.359 1.00 86.44 164 PRO A N 1
ATOM 1310 C CA . PRO A 1 164 ? 5.960 -12.314 -19.292 1.00 86.44 164 PRO A CA 1
ATOM 1311 C C . PRO A 1 164 ? 6.553 -12.410 -17.883 1.00 86.44 164 PRO A C 1
ATOM 1313 O O . PRO A 1 164 ? 6.745 -11.372 -17.251 1.00 86.44 164 PRO A O 1
ATOM 1316 N N . ASP A 1 165 ? 6.876 -13.624 -17.434 1.00 84.94 165 ASP A N 1
ATOM 1317 C CA . ASP A 1 165 ? 7.385 -13.889 -16.077 1.00 84.94 165 ASP A CA 1
ATOM 1318 C C . ASP A 1 165 ? 8.647 -13.053 -15.766 1.00 84.94 165 ASP A C 1
ATOM 1320 O O . ASP A 1 165 ? 8.744 -12.434 -14.712 1.00 84.94 165 ASP A O 1
ATOM 1324 N N . GLU A 1 166 ? 9.535 -12.881 -16.754 1.00 84.75 166 GLU A N 1
ATOM 1325 C CA . GLU A 1 166 ? 10.745 -12.037 -16.669 1.00 84.75 166 GLU A CA 1
ATOM 1326 C C . GLU A 1 166 ? 10.453 -10.551 -16.361 1.00 84.75 166 GLU A C 1
ATOM 1328 O O . GLU A 1 166 ? 11.315 -9.812 -15.890 1.00 84.75 166 GLU A O 1
ATOM 1333 N N . LEU A 1 167 ? 9.240 -10.083 -16.668 1.00 86.94 167 LEU A N 1
ATOM 1334 C CA . LEU A 1 167 ? 8.775 -8.712 -16.438 1.00 86.94 167 LEU A CA 1
ATOM 1335 C C . LEU A 1 167 ? 7.722 -8.643 -15.326 1.00 86.94 167 LEU A C 1
ATOM 1337 O O . LEU A 1 167 ? 7.034 -7.623 -15.168 1.00 86.94 167 LEU A O 1
ATOM 1341 N N . GLU A 1 168 ? 7.576 -9.712 -14.546 1.00 90.44 168 GLU A N 1
ATOM 1342 C CA . GLU A 1 168 ? 6.767 -9.686 -13.344 1.00 90.44 168 GLU A CA 1
ATOM 1343 C C . GLU A 1 168 ? 7.352 -8.672 -12.352 1.00 90.44 168 GLU A C 1
ATOM 1345 O O . GLU A 1 168 ? 8.560 -8.586 -12.128 1.00 90.44 168 GLU A O 1
ATOM 1350 N N . VAL A 1 169 ? 6.474 -7.880 -11.733 1.00 90.50 169 VAL A N 1
ATOM 1351 C CA . VAL A 1 169 ? 6.863 -6.808 -10.806 1.00 90.50 169 VAL A CA 1
ATOM 1352 C C . VAL A 1 169 ? 7.760 -7.329 -9.681 1.00 90.50 169 VAL A C 1
ATOM 1354 O O . VAL A 1 169 ? 8.711 -6.649 -9.292 1.00 90.50 169 VAL A O 1
ATOM 1357 N N . GLN A 1 170 ? 7.468 -8.524 -9.163 1.00 91.06 170 GLN A N 1
ATOM 1358 C CA . GLN A 1 170 ? 8.244 -9.136 -8.091 1.00 91.06 170 GLN A CA 1
ATOM 1359 C C . GLN A 1 170 ? 9.642 -9.556 -8.557 1.00 91.06 170 GLN A C 1
ATOM 1361 O O . GLN A 1 170 ? 10.612 -9.249 -7.860 1.00 91.06 170 GLN A O 1
ATOM 1366 N N . GLU A 1 171 ? 9.760 -10.211 -9.716 1.00 92.44 171 GLU A N 1
ATOM 1367 C CA . GLU A 1 171 ? 11.052 -10.641 -10.261 1.00 92.44 171 GLU A CA 1
ATOM 1368 C C . GLU A 1 171 ? 11.954 -9.440 -10.542 1.00 92.44 171 GLU A C 1
ATOM 1370 O O . GLU A 1 171 ? 13.034 -9.330 -9.954 1.00 92.44 171 GLU A O 1
ATOM 1375 N N . VAL A 1 172 ? 11.451 -8.478 -11.318 1.00 92.69 172 VAL A N 1
ATOM 1376 C CA . VAL A 1 172 ? 12.165 -7.251 -11.696 1.00 92.69 172 VAL A CA 1
ATOM 1377 C C . VAL A 1 172 ? 12.629 -6.472 -10.464 1.00 92.69 172 VAL A C 1
ATOM 1379 O O . VAL A 1 172 ? 13.768 -6.002 -10.397 1.00 92.69 172 VAL A O 1
ATOM 1382 N N . LEU A 1 173 ? 11.759 -6.323 -9.460 1.00 92.44 173 LEU A N 1
ATOM 1383 C CA . LEU A 1 173 ? 12.122 -5.621 -8.233 1.00 92.44 173 LEU A CA 1
ATOM 1384 C C . LEU A 1 173 ? 13.165 -6.403 -7.426 1.00 92.44 173 LEU A C 1
ATOM 1386 O O . LEU A 1 173 ? 14.073 -5.794 -6.862 1.00 92.44 173 LEU A O 1
ATOM 1390 N N . SER A 1 174 ? 13.064 -7.732 -7.368 1.00 91.19 174 SER A N 1
ATOM 1391 C CA . SER A 1 174 ? 14.038 -8.563 -6.658 1.00 91.19 174 SER A CA 1
ATOM 1392 C C . SER A 1 174 ? 15.429 -8.492 -7.295 1.00 91.19 174 SER A C 1
ATOM 1394 O O . SER A 1 174 ? 16.417 -8.323 -6.576 1.00 91.19 174 SER A O 1
ATOM 1396 N N . GLU A 1 175 ? 15.504 -8.521 -8.626 1.00 92.00 175 GLU A N 1
ATOM 1397 C CA . GLU A 1 175 ? 16.746 -8.377 -9.381 1.00 92.00 175 GLU A CA 1
ATOM 1398 C C . GLU A 1 175 ? 17.351 -6.987 -9.159 1.00 92.00 175 GLU A C 1
ATOM 1400 O O . GLU A 1 175 ? 18.530 -6.857 -8.809 1.00 92.00 175 GLU A O 1
ATOM 1405 N N . PHE A 1 176 ? 16.527 -5.937 -9.255 1.00 91.12 176 PHE A N 1
ATOM 1406 C CA . PHE A 1 176 ? 16.984 -4.579 -8.991 1.00 91.12 176 PHE A CA 1
ATOM 1407 C C . PHE A 1 176 ? 17.496 -4.412 -7.560 1.00 91.12 176 PHE A C 1
ATOM 1409 O O . PHE A 1 176 ? 18.544 -3.805 -7.358 1.00 91.12 176 PHE A O 1
ATOM 1416 N N . LEU A 1 177 ? 16.804 -4.956 -6.554 1.00 91.06 177 LEU A N 1
ATOM 1417 C CA . LEU A 1 177 ? 17.245 -4.879 -5.160 1.00 91.06 177 LEU A CA 1
ATOM 1418 C C . LEU A 1 177 ? 18.591 -5.582 -4.950 1.00 91.06 177 LEU A C 1
ATOM 1420 O O . LEU A 1 177 ? 19.438 -5.065 -4.219 1.00 91.06 177 LEU A O 1
ATOM 1424 N N . GLN A 1 178 ? 18.823 -6.726 -5.598 1.00 90.81 178 GLN A N 1
ATOM 1425 C CA . GLN A 1 178 ? 20.122 -7.402 -5.559 1.00 90.81 178 GLN A CA 1
ATOM 1426 C C . GLN A 1 178 ? 21.221 -6.531 -6.179 1.00 90.81 178 GLN A C 1
ATOM 1428 O O . GLN A 1 178 ? 22.245 -6.293 -5.533 1.00 90.81 178 GLN A O 1
ATOM 1433 N N . TYR A 1 179 ? 20.987 -5.989 -7.377 1.00 90.50 179 TYR A N 1
ATOM 1434 C CA . TYR A 1 179 ? 21.899 -5.049 -8.036 1.00 90.50 179 TYR A CA 1
ATOM 1435 C C . TYR A 1 179 ? 22.175 -3.813 -7.164 1.00 90.50 179 TYR A C 1
ATOM 1437 O O . TYR A 1 179 ? 23.329 -3.424 -6.958 1.00 90.50 179 TYR A O 1
ATOM 1445 N N . TYR A 1 180 ? 21.129 -3.212 -6.600 1.00 87.00 180 TYR A N 1
ATOM 1446 C CA . TYR A 1 180 ? 21.203 -1.998 -5.792 1.00 87.00 180 TYR A CA 1
ATOM 1447 C C . TYR A 1 180 ? 22.014 -2.227 -4.512 1.00 87.00 180 TYR A C 1
ATOM 1449 O O . TYR A 1 180 ? 22.882 -1.421 -4.169 1.00 87.00 180 TYR A O 1
ATOM 1457 N N . ARG A 1 181 ? 21.813 -3.370 -3.842 1.00 87.69 181 ARG A N 1
ATOM 1458 C CA . ARG A 1 181 ? 22.609 -3.769 -2.671 1.00 87.69 181 ARG A CA 1
ATOM 1459 C C . ARG A 1 181 ? 24.089 -3.954 -3.007 1.00 87.69 181 ARG A C 1
ATOM 1461 O O . ARG A 1 181 ? 24.940 -3.585 -2.206 1.00 87.69 181 ARG A O 1
ATOM 1468 N N . GLN A 1 182 ? 24.406 -4.500 -4.180 1.00 84.06 182 GLN A N 1
ATOM 1469 C CA . GLN A 1 182 ? 25.789 -4.750 -4.596 1.00 84.06 182 GLN A CA 1
ATOM 1470 C C . GLN A 1 182 ? 26.535 -3.483 -5.038 1.00 84.06 182 GLN A C 1
ATOM 1472 O O . GLN A 1 182 ? 27.751 -3.403 -4.863 1.00 84.06 182 GLN A O 1
ATOM 1477 N N . THR A 1 183 ? 25.827 -2.509 -5.618 1.00 80.50 183 THR A N 1
ATOM 1478 C CA . THR A 1 183 ? 26.443 -1.364 -6.314 1.00 80.50 183 THR A CA 1
ATOM 1479 C C . THR A 1 183 ? 26.270 -0.021 -5.610 1.00 80.50 183 THR A C 1
ATOM 1481 O O . THR A 1 183 ? 27.117 0.857 -5.778 1.00 80.50 183 THR A O 1
ATOM 1484 N N . LYS A 1 184 ? 25.192 0.168 -4.837 1.00 70.00 184 LYS A N 1
ATOM 1485 C CA . LYS A 1 184 ? 24.830 1.464 -4.234 1.00 70.00 184 LYS A CA 1
ATOM 1486 C C . LYS A 1 184 ? 24.912 1.484 -2.716 1.00 70.00 184 LYS A C 1
ATOM 1488 O O . LYS A 1 184 ? 25.047 2.570 -2.156 1.00 70.00 184 LYS A O 1
ATOM 1493 N N . ILE A 1 185 ? 24.871 0.332 -2.041 1.00 62.31 185 ILE A N 1
ATOM 1494 C CA . ILE A 1 185 ? 25.239 0.294 -0.624 1.00 62.31 185 ILE A CA 1
ATOM 1495 C C . ILE A 1 185 ? 26.752 0.509 -0.564 1.00 62.31 185 ILE A C 1
ATOM 1497 O O . ILE A 1 185 ? 27.504 -0.299 -1.117 1.00 62.31 185 ILE A O 1
ATOM 1501 N N . PRO A 1 186 ? 27.235 1.590 0.070 1.00 54.69 186 PRO A N 1
ATOM 1502 C CA . PRO A 1 186 ? 28.662 1.777 0.217 1.00 54.69 186 PRO A CA 1
ATOM 1503 C C . PRO A 1 186 ? 29.234 0.569 0.966 1.00 54.69 186 PRO A C 1
ATOM 1505 O O . PRO A 1 186 ? 28.870 0.308 2.111 1.00 54.69 186 PRO A O 1
ATOM 1508 N N . ARG A 1 187 ? 30.218 -0.115 0.366 1.00 52.22 187 ARG A N 1
ATOM 1509 C CA . ARG A 1 187 ? 31.105 -1.084 1.051 1.00 52.22 187 ARG A CA 1
ATOM 1510 C C . ARG A 1 187 ? 31.961 -0.436 2.158 1.00 52.22 187 ARG A C 1
ATOM 1512 O O . ARG A 1 187 ? 32.923 -1.022 2.634 1.00 52.22 187 ARG A O 1
ATOM 1519 N N . THR A 1 188 ? 31.608 0.780 2.566 1.00 45.50 188 THR A N 1
ATOM 1520 C CA . THR A 1 188 ? 32.166 1.536 3.679 1.00 45.50 188 THR A CA 1
ATOM 1521 C C . THR A 1 188 ? 31.114 1.719 4.774 1.00 45.50 188 THR A C 1
ATOM 1523 O O . THR A 1 188 ? 31.023 2.779 5.389 1.00 45.50 188 THR A O 1
ATOM 1526 N N . ALA A 1 189 ? 30.339 0.681 5.084 1.00 44.47 189 ALA A N 1
ATOM 1527 C CA . ALA A 1 189 ? 30.238 0.372 6.498 1.00 44.47 189 ALA A CA 1
ATOM 1528 C C . ALA A 1 189 ? 31.647 -0.076 6.888 1.00 44.47 189 ALA A C 1
ATOM 1530 O O . ALA A 1 189 ? 32.080 -1.178 6.559 1.00 44.47 189 ALA A O 1
ATOM 1531 N N . ASN A 1 190 ? 32.397 0.834 7.512 1.00 42.84 190 ASN A N 1
ATOM 1532 C CA . ASN A 1 190 ? 33.477 0.437 8.398 1.00 42.84 190 ASN A CA 1
ATOM 1533 C C . ASN A 1 190 ? 33.003 -0.814 9.137 1.00 42.84 190 ASN A C 1
ATOM 1535 O O . ASN A 1 190 ? 31.871 -0.836 9.627 1.00 42.84 190 ASN A O 1
ATOM 1539 N N . ILE A 1 191 ? 33.854 -1.829 9.184 1.00 48.47 191 ILE A N 1
ATOM 1540 C CA . ILE A 1 191 ? 33.715 -2.990 10.052 1.00 48.47 191 ILE A CA 1
ATOM 1541 C C . ILE A 1 191 ? 33.757 -2.463 11.494 1.00 48.47 191 ILE A C 1
ATOM 1543 O O . ILE A 1 191 ? 34.762 -2.522 12.183 1.00 48.47 191 ILE A O 1
ATOM 1547 N N . ASN A 1 192 ? 32.658 -1.863 11.921 1.00 47.59 192 ASN A N 1
ATOM 1548 C CA . ASN A 1 192 ? 32.270 -1.673 13.293 1.00 47.59 192 ASN A CA 1
ATOM 1549 C C . ASN A 1 192 ? 31.070 -2.593 13.414 1.00 47.59 192 ASN A C 1
ATOM 1551 O O . ASN A 1 192 ? 29.918 -2.174 13.296 1.00 47.59 192 ASN A O 1
ATOM 1555 N N . HIS A 1 193 ? 31.367 -3.880 13.578 1.00 43.56 193 HIS A N 1
ATOM 1556 C CA . HIS A 1 193 ? 30.456 -4.785 14.244 1.00 43.56 193 HIS A CA 1
ATOM 1557 C C . HIS A 1 193 ? 30.118 -4.140 15.593 1.00 43.56 193 HIS A C 1
ATOM 1559 O O . HIS A 1 193 ? 30.814 -4.342 16.580 1.00 43.56 193 HIS A O 1
ATOM 1565 N N . GLY A 1 194 ? 29.053 -3.339 15.633 1.00 44.72 194 GLY A N 1
ATOM 1566 C CA . GLY A 1 194 ? 28.303 -3.043 16.846 1.00 44.72 194 GLY A CA 1
ATOM 1567 C C . GLY A 1 194 ? 27.555 -4.302 17.263 1.00 44.72 194 GLY A C 1
ATOM 1568 O O . GLY A 1 194 ? 26.333 -4.318 17.320 1.00 44.72 194 GLY A O 1
ATOM 1569 N N . ALA A 1 195 ? 28.300 -5.389 17.441 1.00 41.16 195 ALA A N 1
ATOM 1570 C CA . ALA A 1 195 ? 27.873 -6.566 18.150 1.00 41.16 195 ALA A CA 1
ATOM 1571 C C . ALA A 1 195 ? 28.291 -6.329 19.598 1.00 41.16 195 ALA A C 1
ATOM 1573 O O . ALA A 1 195 ? 29.433 -5.958 19.861 1.00 41.16 195 ALA A O 1
ATOM 1574 N N . PHE A 1 196 ? 27.331 -6.477 20.501 1.00 45.78 196 PHE A N 1
ATOM 1575 C CA . PHE A 1 196 ? 27.498 -6.534 21.944 1.00 45.78 196 PHE A CA 1
ATOM 1576 C C . PHE A 1 196 ? 28.895 -7.026 22.348 1.00 45.78 196 PHE A C 1
ATOM 1578 O O . PHE A 1 196 ? 29.201 -8.213 22.231 1.00 45.78 196 PHE A O 1
ATOM 1585 N N . ALA A 1 197 ? 29.736 -6.118 22.844 1.00 35.88 197 ALA A N 1
ATOM 1586 C CA . ALA A 1 197 ? 30.899 -6.499 23.624 1.00 35.88 197 ALA A CA 1
ATOM 1587 C C . ALA A 1 197 ? 30.376 -7.025 24.967 1.00 35.88 197 ALA A C 1
ATOM 1589 O O . ALA A 1 197 ? 30.241 -6.284 25.936 1.00 35.88 197 ALA A O 1
ATOM 1590 N N . ALA A 1 198 ? 29.986 -8.300 24.993 1.00 39.19 198 ALA A N 1
ATOM 1591 C CA . ALA A 1 198 ? 29.803 -9.033 26.229 1.00 39.19 198 ALA A CA 1
ATOM 1592 C C . ALA A 1 198 ? 31.179 -9.129 26.902 1.00 39.19 198 ALA A C 1
ATOM 1594 O O . ALA A 1 198 ? 32.074 -9.820 26.416 1.00 39.19 198 ALA A O 1
ATOM 1595 N N . THR A 1 199 ? 31.362 -8.395 27.994 1.00 44.25 199 THR A N 1
ATOM 1596 C CA . THR A 1 199 ? 32.534 -8.483 28.862 1.00 44.25 199 THR A CA 1
ATOM 1597 C C . THR A 1 199 ? 32.476 -9.793 29.649 1.00 44.25 199 THR A C 1
ATOM 1599 O O . THR A 1 199 ? 32.018 -9.842 30.787 1.00 44.25 199 THR A O 1
ATOM 1602 N N . LEU A 1 200 ? 32.926 -10.893 29.042 1.00 42.25 200 LEU A N 1
ATOM 1603 C CA . LEU A 1 200 ? 33.297 -12.090 29.793 1.00 42.25 200 LEU A CA 1
ATOM 1604 C C . LEU A 1 200 ? 34.781 -11.963 30.145 1.00 42.25 200 LEU A C 1
ATOM 1606 O O . LEU A 1 200 ? 35.632 -12.173 29.284 1.00 42.25 200 LEU A O 1
ATOM 1610 N N . SER A 1 201 ? 35.049 -11.664 31.418 1.00 49.56 201 SER A N 1
ATOM 1611 C CA . SER A 1 201 ? 36.347 -11.329 32.044 1.00 49.56 201 SER A CA 1
ATOM 1612 C C . SER A 1 201 ? 36.553 -9.817 32.144 1.00 49.56 201 SER A C 1
ATOM 1614 O O . SER A 1 201 ? 37.009 -9.163 31.213 1.00 49.56 201 SER A O 1
ATOM 1616 N N . GLY A 1 202 ? 36.127 -9.259 33.280 1.00 48.03 202 GLY A N 1
ATOM 1617 C CA . GLY A 1 202 ? 36.236 -7.841 33.594 1.00 48.03 202 GLY A CA 1
ATOM 1618 C C . GLY A 1 202 ? 37.685 -7.390 33.741 1.00 48.03 202 GLY A C 1
ATOM 16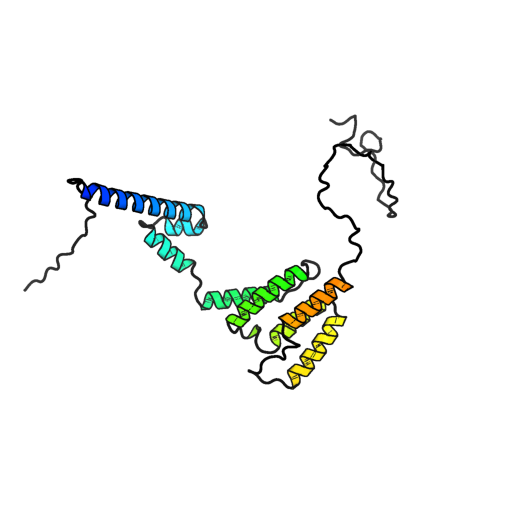19 O O . GLY A 1 202 ? 38.245 -7.479 34.827 1.00 48.03 202 GLY A O 1
ATOM 1620 N N . GLU A 1 203 ? 38.238 -6.851 32.661 1.00 39.16 203 GLU A N 1
ATOM 1621 C CA . GLU A 1 203 ? 39.425 -6.001 32.671 1.00 39.16 203 GLU A CA 1
ATOM 1622 C C . GLU A 1 203 ? 39.211 -4.845 31.684 1.00 39.16 203 GLU A C 1
ATOM 1624 O O . GLU A 1 203 ? 38.945 -5.042 30.496 1.00 39.16 203 GLU A O 1
ATOM 1629 N N . GLU A 1 204 ? 39.266 -3.620 32.204 1.00 39.16 204 GLU A N 1
ATOM 1630 C CA . GLU A 1 204 ? 39.151 -2.385 31.432 1.00 39.16 204 GLU A CA 1
ATOM 1631 C C . GLU A 1 204 ? 40.442 -2.161 30.633 1.00 39.16 204 GLU A C 1
ATOM 1633 O O . GLU A 1 204 ? 41.515 -1.959 31.200 1.00 39.16 204 GLU A O 1
ATOM 1638 N N . ALA A 1 205 ? 40.350 -2.182 29.301 1.00 36.34 205 ALA A N 1
ATOM 1639 C CA . ALA A 1 205 ? 41.462 -1.794 28.441 1.00 36.34 205 ALA A CA 1
ATOM 1640 C C . ALA A 1 205 ? 41.491 -0.259 28.267 1.00 36.34 205 ALA A C 1
ATOM 1642 O O . ALA A 1 205 ? 40.446 0.360 28.042 1.00 36.34 205 ALA A O 1
ATOM 1643 N N . PRO A 1 206 ? 42.676 0.370 28.355 1.00 37.47 206 PRO A N 1
ATOM 1644 C CA . PRO A 1 206 ? 42.814 1.799 28.587 1.00 37.47 206 PRO A CA 1
ATOM 1645 C C . PRO A 1 206 ? 42.389 2.641 27.383 1.00 37.47 206 PRO A C 1
ATOM 1647 O O . PRO A 1 206 ? 42.667 2.332 26.221 1.00 37.47 206 PRO A O 1
ATOM 1650 N N . THR A 1 207 ? 41.746 3.764 27.696 1.00 38.81 207 THR A N 1
ATOM 1651 C CA . THR A 1 207 ? 41.375 4.844 26.782 1.00 38.81 207 THR A CA 1
ATOM 1652 C C . THR A 1 207 ? 42.586 5.347 25.996 1.00 38.81 207 THR A C 1
ATOM 1654 O O . THR A 1 207 ? 43.339 6.203 26.459 1.00 38.81 207 THR A O 1
ATOM 1657 N N . HIS A 1 208 ? 42.758 4.856 24.770 1.00 38.62 208 HIS A N 1
ATOM 1658 C CA . HIS A 1 208 ? 43.647 5.480 23.799 1.00 38.62 208 HIS A CA 1
ATOM 1659 C C . HIS A 1 208 ? 42.918 6.627 23.094 1.00 38.62 208 HIS A C 1
ATOM 1661 O O . HIS A 1 208 ? 42.025 6.426 22.269 1.00 38.62 208 HIS A O 1
ATOM 1667 N N . PHE A 1 209 ? 43.343 7.849 23.420 1.00 35.28 209 PHE A N 1
ATOM 1668 C CA . PHE A 1 209 ? 43.042 9.074 22.688 1.00 35.28 209 PHE A CA 1
ATOM 1669 C C . PHE A 1 209 ? 43.343 8.891 21.197 1.00 35.28 209 PHE A C 1
ATOM 1671 O O . PHE A 1 209 ? 44.501 8.842 20.779 1.00 35.28 209 PHE A O 1
ATOM 1678 N N . ARG A 1 210 ? 42.297 8.814 20.371 1.00 34.78 210 ARG A N 1
ATOM 1679 C CA . ARG A 1 210 ? 42.444 8.817 18.916 1.00 34.78 210 ARG A CA 1
ATOM 1680 C C . ARG A 1 210 ? 42.448 10.264 18.430 1.00 34.78 210 ARG A C 1
ATOM 1682 O O . ARG A 1 210 ? 41.405 10.899 18.311 1.00 34.78 210 ARG A O 1
ATOM 1689 N N . GLN A 1 211 ? 43.647 10.779 18.162 1.00 43.28 211 GLN A N 1
ATOM 1690 C CA . GLN A 1 211 ? 43.848 12.005 17.394 1.00 43.28 211 GLN A CA 1
ATOM 1691 C C . GLN A 1 211 ? 43.158 11.848 16.035 1.00 43.28 211 GLN A C 1
ATOM 1693 O O . GLN A 1 211 ? 43.516 10.968 15.252 1.00 43.28 211 GLN A O 1
ATOM 1698 N N . GLN A 1 212 ? 42.159 12.683 15.755 1.00 41.16 212 GLN A N 1
ATOM 1699 C CA . GLN A 1 212 ? 41.494 12.699 14.457 1.00 41.16 212 GLN A CA 1
ATOM 1700 C C . GLN A 1 212 ? 41.757 14.036 13.768 1.00 41.16 212 GLN A C 1
ATOM 1702 O O . GLN A 1 212 ? 41.142 15.062 14.057 1.00 41.16 212 GLN A O 1
ATOM 1707 N N . SER A 1 213 ? 42.705 13.995 12.833 1.00 44.25 213 SER A N 1
ATOM 1708 C CA . SER A 1 213 ? 42.880 15.001 11.800 1.00 44.25 213 SER A CA 1
ATOM 1709 C C . SER A 1 213 ? 41.639 14.999 10.901 1.00 44.25 213 SER A C 1
ATOM 1711 O O . SER A 1 213 ? 41.318 14.023 10.229 1.00 44.25 213 SER A O 1
ATOM 1713 N N . SER A 1 214 ? 40.903 16.109 10.898 1.00 43.62 214 SER A N 1
ATOM 1714 C CA . SER A 1 214 ? 39.772 16.328 9.998 1.00 43.62 214 SER A CA 1
ATOM 1715 C C . SER A 1 214 ? 39.949 17.676 9.319 1.00 43.62 214 SER A C 1
ATOM 1717 O O . SER A 1 214 ? 39.594 18.717 9.870 1.00 43.62 214 SER A O 1
ATOM 1719 N N . LYS A 1 215 ? 40.458 17.622 8.086 1.00 52.12 215 LYS A N 1
ATOM 1720 C CA . LYS A 1 215 ? 40.371 18.687 7.086 1.00 52.12 215 LYS A CA 1
ATOM 1721 C C . LYS A 1 215 ? 38.906 19.108 6.907 1.00 52.12 215 LYS A C 1
ATOM 1723 O O . LYS A 1 215 ? 38.118 18.378 6.326 1.00 52.12 215 LYS A O 1
ATOM 1728 N N . ASN A 1 216 ? 38.566 20.269 7.451 1.00 44.19 216 ASN A N 1
ATOM 1729 C CA . ASN A 1 216 ? 37.538 21.204 6.992 1.00 44.19 216 ASN A CA 1
ATOM 1730 C C . ASN A 1 216 ? 37.815 22.522 7.732 1.00 44.19 216 ASN A C 1
ATOM 1732 O O . ASN A 1 216 ? 38.084 22.458 8.934 1.00 44.19 216 ASN A O 1
ATOM 1736 N N . PRO A 1 217 ? 37.776 23.703 7.086 1.00 44.12 217 PRO A N 1
ATOM 1737 C CA . PRO A 1 217 ? 37.973 24.969 7.781 1.00 44.12 217 PRO A CA 1
ATOM 1738 C C . PRO A 1 217 ? 36.735 25.232 8.648 1.00 44.12 217 PRO A C 1
ATOM 1740 O O . PRO A 1 217 ? 35.749 25.829 8.218 1.00 44.12 217 PRO A O 1
ATOM 1743 N N . ARG A 1 218 ? 36.744 24.687 9.868 1.00 53.47 218 ARG A N 1
ATOM 1744 C CA . ARG A 1 218 ? 35.715 24.929 10.878 1.00 53.47 218 ARG A CA 1
ATOM 1745 C C . ARG A 1 218 ? 35.824 26.398 11.283 1.00 53.47 218 ARG A C 1
ATOM 1747 O O . ARG A 1 218 ? 36.919 26.877 11.569 1.00 53.47 218 ARG A O 1
ATOM 1754 N N . LYS A 1 219 ? 34.690 27.105 11.265 1.00 55.62 219 LYS A N 1
ATOM 1755 C CA . LYS A 1 219 ? 34.548 28.479 11.775 1.00 55.62 219 LYS A CA 1
ATOM 1756 C C . LYS A 1 219 ? 35.293 28.613 13.117 1.00 55.62 219 LYS A C 1
ATOM 1758 O O . LYS A 1 219 ? 35.209 27.670 13.908 1.00 55.62 219 LYS A O 1
ATOM 1763 N N . PRO A 1 220 ? 35.996 29.731 13.382 1.00 57.19 220 PRO A N 1
ATOM 1764 C CA . PRO A 1 220 ? 36.750 29.888 14.620 1.00 57.19 220 PRO A CA 1
ATOM 1765 C C . PRO A 1 220 ? 35.818 29.690 15.818 1.00 57.19 220 PRO A C 1
ATOM 1767 O O . PRO A 1 220 ? 34.744 30.295 15.890 1.00 57.19 220 PRO A O 1
ATOM 1770 N N . PHE A 1 221 ? 36.210 28.782 16.712 1.00 63.50 221 PHE A N 1
ATOM 1771 C CA . PHE A 1 221 ? 35.527 28.546 17.978 1.00 63.50 221 PHE A CA 1
ATOM 1772 C C . PHE A 1 221 ? 35.520 29.871 18.747 1.00 63.50 221 PHE A C 1
ATOM 1774 O O . PHE A 1 221 ? 36.577 30.471 18.936 1.00 63.50 221 PHE A O 1
ATOM 1781 N N . LYS A 1 222 ? 34.337 30.386 19.101 1.00 72.50 222 LYS A N 1
ATOM 1782 C CA . LYS A 1 222 ? 34.244 31.642 19.854 1.00 72.50 222 LYS A CA 1
ATOM 1783 C C . LYS A 1 222 ? 34.817 31.405 21.260 1.00 72.50 222 LYS A C 1
ATOM 1785 O O . LYS A 1 222 ? 34.485 30.368 21.835 1.00 72.50 222 LYS A O 1
ATOM 1790 N N . PRO A 1 223 ? 35.643 32.317 21.804 1.00 77.69 223 PRO A N 1
ATOM 1791 C CA . PRO A 1 223 ? 36.093 32.207 23.186 1.00 77.69 223 PRO A CA 1
ATOM 1792 C C . PRO A 1 223 ? 34.883 32.241 24.127 1.00 77.69 223 PRO A C 1
ATOM 1794 O O . PRO A 1 223 ? 33.867 32.878 23.823 1.00 77.69 223 PRO A O 1
ATOM 1797 N N . CYS A 1 224 ? 34.983 31.529 25.248 1.00 80.94 224 CYS A N 1
ATOM 1798 C CA . CYS A 1 224 ? 33.998 31.613 26.320 1.00 80.94 224 CYS A CA 1
ATOM 1799 C C . CYS A 1 224 ? 33.955 33.048 26.879 1.00 80.94 224 CYS A C 1
ATOM 1801 O O . CYS A 1 224 ? 34.906 33.815 26.722 1.00 80.94 224 CYS A O 1
ATOM 1803 N N . LEU A 1 225 ? 32.866 33.423 27.561 1.00 76.94 225 LEU A N 1
ATOM 1804 C CA . LEU A 1 225 ? 32.727 34.740 28.203 1.00 76.94 225 LEU A CA 1
ATOM 1805 C C . LEU A 1 225 ? 33.845 35.053 29.203 1.00 76.94 225 LEU A C 1
ATOM 1807 O O . LEU A 1 225 ? 34.174 36.219 29.391 1.00 76.94 225 LEU A O 1
ATOM 1811 N N . CYS A 1 226 ? 34.434 34.032 29.826 1.00 79.81 226 CYS A N 1
ATOM 1812 C CA . CYS A 1 226 ? 35.560 34.204 30.742 1.00 79.81 226 CYS A CA 1
ATOM 1813 C C . CYS A 1 226 ? 36.893 34.505 30.027 1.00 79.81 226 CYS A C 1
ATOM 1815 O O . CYS A 1 226 ? 37.903 34.699 30.691 1.00 79.81 226 CYS A O 1
ATOM 1817 N N . GLY A 1 227 ? 36.912 34.527 28.690 1.00 78.44 227 GLY A N 1
ATOM 1818 C CA . GLY A 1 227 ? 38.104 34.778 27.877 1.00 78.44 227 GLY A CA 1
ATOM 1819 C C . GLY A 1 227 ? 38.877 33.520 27.469 1.00 78.44 227 GLY A C 1
ATOM 1820 O O . GLY A 1 227 ? 39.695 33.596 26.554 1.00 78.44 227 GLY A O 1
ATOM 1821 N N . ASP A 1 228 ? 38.581 32.364 28.068 1.00 78.38 228 ASP A N 1
ATOM 1822 C CA . ASP A 1 228 ? 39.267 31.100 27.783 1.00 78.38 228 ASP A CA 1
ATOM 1823 C C . ASP A 1 228 ? 38.575 30.263 26.693 1.00 78.38 228 ASP A C 1
ATOM 1825 O O . ASP A 1 228 ? 37.400 30.434 26.357 1.00 78.38 228 ASP A O 1
ATOM 1829 N N . MET A 1 229 ? 39.319 29.306 26.134 1.00 79.62 229 MET A N 1
ATOM 1830 C CA . MET A 1 229 ? 38.857 28.427 25.056 1.00 79.62 229 MET A CA 1
ATOM 1831 C C . MET A 1 229 ? 38.263 27.128 25.612 1.00 79.62 229 MET A C 1
ATOM 1833 O O . MET A 1 229 ? 38.933 26.099 25.666 1.00 79.62 229 MET A O 1
ATOM 1837 N N . HIS A 1 230 ? 36.991 27.162 26.003 1.00 78.25 230 HIS A N 1
ATOM 1838 C CA . HIS A 1 230 ? 36.233 25.972 26.403 1.00 78.25 230 HIS A CA 1
ATOM 1839 C C . HIS A 1 230 ? 34.744 26.102 26.059 1.00 78.25 230 HIS A C 1
ATOM 1841 O O . HIS A 1 230 ? 34.250 27.183 25.736 1.00 78.25 230 HIS A O 1
ATOM 1847 N N . PHE A 1 231 ? 34.016 24.983 26.108 1.00 76.31 231 PHE A N 1
ATOM 1848 C CA . PHE A 1 231 ? 32.558 24.999 25.993 1.00 76.31 231 PHE A CA 1
ATOM 1849 C C . PHE A 1 231 ? 31.936 25.659 27.222 1.00 76.31 231 PHE A C 1
ATOM 1851 O O . PHE A 1 231 ? 32.380 25.414 28.335 1.00 76.31 231 PHE A O 1
ATOM 1858 N N . TRP A 1 232 ? 30.870 26.438 27.025 1.00 75.38 232 TRP A N 1
ATOM 1859 C CA . TRP A 1 232 ? 30.193 27.180 28.096 1.00 75.38 232 TRP A CA 1
ATOM 1860 C C . TRP A 1 232 ? 29.871 26.328 29.334 1.00 75.38 232 TRP A C 1
ATOM 1862 O O . TRP A 1 232 ? 30.129 26.758 30.447 1.00 75.38 232 TRP A O 1
ATOM 1872 N N . GLY A 1 233 ? 29.366 25.102 29.152 1.00 74.56 233 GLY A N 1
ATOM 1873 C CA . GLY A 1 233 ? 29.037 24.196 30.265 1.00 74.56 233 GLY A CA 1
ATOM 1874 C C . GLY A 1 233 ? 30.244 23.572 30.979 1.00 74.56 233 GLY A C 1
ATOM 1875 O O . GLY A 1 233 ? 30.065 22.786 31.896 1.00 74.56 233 GLY A O 1
ATOM 1876 N N . GLN A 1 234 ? 31.464 23.872 30.531 1.00 75.00 234 GLN A N 1
ATOM 1877 C CA . GLN A 1 234 ? 32.724 23.490 31.174 1.00 75.00 234 GLN A CA 1
ATOM 1878 C C . GLN A 1 234 ? 33.470 24.723 31.709 1.00 75.00 234 GLN A C 1
ATOM 1880 O O . GLN A 1 234 ? 34.658 24.633 32.012 1.00 75.00 234 GLN A O 1
ATOM 1885 N N . CYS A 1 235 ? 32.801 25.881 31.780 1.00 81.44 235 CYS A N 1
ATOM 1886 C CA . CYS A 1 235 ? 33.392 27.108 32.292 1.00 81.44 235 CYS A CA 1
ATOM 1887 C C . CYS A 1 235 ? 33.499 27.054 33.821 1.00 81.44 235 CYS A C 1
ATOM 1889 O O . CYS A 1 235 ? 32.466 26.998 34.479 1.00 81.44 235 CYS A O 1
ATOM 1891 N N . PRO A 1 236 ? 34.706 27.159 34.411 1.00 80.25 236 PRO A N 1
ATOM 1892 C CA . PRO A 1 236 ? 34.880 27.138 35.869 1.00 80.25 236 PRO A CA 1
ATOM 1893 C C . PRO A 1 236 ? 34.222 28.311 36.611 1.00 80.25 236 PRO A C 1
ATOM 1895 O O . PRO A 1 236 ? 34.163 28.303 37.834 1.00 80.25 236 PRO A O 1
ATOM 1898 N N . TYR A 1 237 ? 33.795 29.344 35.882 1.00 77.31 237 TYR A N 1
ATOM 1899 C CA . TYR A 1 237 ? 33.234 30.580 36.430 1.00 77.31 237 TYR A CA 1
ATOM 1900 C C . TYR A 1 237 ? 31.716 30.695 36.230 1.00 77.31 237 TYR A C 1
ATOM 1902 O O . TYR A 1 237 ? 31.143 31.739 36.539 1.00 77.31 237 TYR A O 1
ATOM 1910 N N . ILE A 1 238 ? 31.073 29.665 35.669 1.00 74.69 238 ILE A N 1
ATOM 1911 C CA . ILE A 1 238 ? 29.625 29.606 35.458 1.00 74.69 238 ILE A CA 1
ATOM 1912 C C . ILE A 1 238 ? 29.140 28.285 36.062 1.00 74.69 238 ILE A C 1
ATOM 1914 O O . ILE A 1 238 ? 29.391 27.233 35.479 1.00 74.69 238 ILE A O 1
ATOM 1918 N N . ASP A 1 239 ? 28.475 28.362 37.216 1.00 58.12 239 ASP A N 1
ATOM 1919 C CA . ASP A 1 239 ? 27.607 27.286 37.719 1.00 58.12 239 ASP A CA 1
ATOM 1920 C C . ASP A 1 239 ? 26.284 27.250 36.931 1.00 58.12 239 ASP A C 1
ATOM 1922 O O . ASP A 1 239 ? 25.742 28.341 36.617 1.00 58.12 239 ASP A O 1
#